Protein AF-A0A955WN40-F1 (afdb_monomer_lite)

Sequence (196 aa):
RGQIITAVGFGQTPSGQVGVKYTATGRVTGTDSLLIYVGALTCQGDSGGPAITSAGTVAGVTSFGAGSCGSGYGAYQAIYPYLDTIIADALREAGTCVPDGAEVCDGRDNDCNDMVDETCTPIGGPCASDLECVGNNCRETEIGRVCTSPCDPLRPDFGCDAGMYCGRGDGCEGYCIPMMRAAELPPVADCTAHDQ

Secondary structure (DSSP, 8-state):
---EEEEEESS--TTS--SS-EEEEEEEEEE-SSEEEESS---TT-TTPEEEETTS-EEEEEEEEESSTTSSEEEEEESGGGIIIIIHHHHHHTT-----SS--SSSS-SS-SS-SSTTSBPTTSB-SSGGGBTTS-EEEETTEEEE--EE-TTSTTSSS-TTEEEEE-STT-EEEEE---SS-PPPPP-------

Foldseek 3Di:
DFFKWKWWFQQAAPVGDGRDIDIDMFGFPDDDPFKTKTFQRDAPRSAQIFTAGPVRHTQFGWHDFDDHRVGGMTMGGGCVVCVVPVVCVVCVVVVHADQQDPAWLPQGDNNPPPDHNPQAAEFPGADDFLRRYNQSDWDQDPVGIGHKHWDFLQCQVDDDDPQWTFDDDPQGTTITDGDPDPPDDDPRDPNVDPDD

pLDDT: mean 86.77, std 12.29, range [37.38, 97.75]

Structure (mmCIF, N/CA/C/O backbone):
data_AF-A0A955WN40-F1
#
_entry.id   AF-A0A955WN40-F1
#
loop_
_atom_site.group_PDB
_atom_site.id
_atom_site.type_symbol
_atom_site.label_atom_id
_atom_site.label_alt_id
_atom_site.label_comp_id
_atom_site.label_asym_id
_atom_site.label_entity_id
_atom_site.label_seq_id
_atom_site.pdbx_PDB_ins_code
_atom_site.Cartn_x
_atom_site.Cartn_y
_atom_site.Cartn_z
_atom_site.occupancy
_atom_site.B_iso_or_equiv
_atom_site.auth_seq_id
_atom_site.auth_comp_id
_atom_site.auth_asym_id
_atom_site.auth_atom_id
_atom_site.pdbx_PDB_model_num
ATOM 1 N N . ARG A 1 1 ? -21.010 -8.035 11.350 1.00 85.69 1 ARG A N 1
ATOM 2 C CA . ARG A 1 1 ? -21.585 -8.078 12.726 1.00 85.69 1 ARG A CA 1
ATOM 3 C C . ARG A 1 1 ? -21.321 -9.443 13.357 1.00 85.69 1 ARG A C 1
ATOM 5 O O . ARG A 1 1 ? -21.204 -10.410 12.619 1.00 85.69 1 ARG A O 1
ATOM 12 N N . GLY A 1 2 ? -21.207 -9.529 14.684 1.00 92.12 2 GLY A N 1
ATOM 13 C CA . GLY A 1 2 ? -21.041 -10.786 15.435 1.00 92.12 2 GLY A CA 1
ATOM 14 C C . GLY A 1 2 ? -19.614 -11.344 15.501 1.00 92.12 2 GLY A C 1
ATOM 15 O O . GLY A 1 2 ? -19.329 -12.139 16.394 1.00 92.12 2 GLY A O 1
ATOM 16 N N . GLN A 1 3 ? -18.718 -10.897 14.615 1.00 94.19 3 GLN A N 1
ATOM 17 C CA . GLN A 1 3 ? -17.295 -11.237 14.658 1.00 94.19 3 GLN A CA 1
ATOM 18 C C . GLN A 1 3 ? -16.656 -10.772 15.968 1.00 94.19 3 GLN A C 1
ATOM 20 O O . GLN A 1 3 ? -17.043 -9.740 16.523 1.00 94.19 3 GLN A O 1
ATOM 25 N N . ILE A 1 4 ? -15.689 -11.549 16.445 1.00 96.56 4 ILE A N 1
ATOM 26 C CA . ILE A 1 4 ? -14.918 -11.247 17.644 1.00 96.56 4 ILE A CA 1
ATOM 27 C C . ILE A 1 4 ? -13.697 -10.424 17.252 1.00 96.56 4 ILE A C 1
ATOM 29 O O . ILE A 1 4 ? -12.970 -10.796 16.330 1.00 96.56 4 ILE A O 1
ATOM 33 N N . ILE A 1 5 ? -13.474 -9.338 17.983 1.00 96.94 5 ILE A N 1
ATOM 34 C CA . ILE A 1 5 ? -12.244 -8.562 17.910 1.00 96.94 5 ILE A CA 1
ATOM 35 C C . ILE A 1 5 ? -11.615 -8.429 19.293 1.00 96.94 5 ILE A C 1
ATOM 37 O O . ILE A 1 5 ? -12.307 -8.447 20.313 1.00 96.94 5 ILE A O 1
ATOM 41 N N . THR A 1 6 ? -10.305 -8.254 19.299 1.00 97.50 6 THR A N 1
ATOM 42 C CA . THR A 1 6 ? -9.479 -7.982 20.464 1.00 97.50 6 THR A CA 1
ATOM 43 C C . THR A 1 6 ? -8.940 -6.563 20.349 1.00 97.50 6 THR A C 1
ATOM 45 O O . THR A 1 6 ? -8.192 -6.251 19.427 1.00 97.50 6 THR A O 1
ATOM 48 N N . ALA A 1 7 ? -9.333 -5.704 21.281 1.00 96.38 7 ALA A N 1
ATOM 49 C CA . ALA A 1 7 ? -8.791 -4.369 21.455 1.00 96.38 7 ALA A CA 1
ATOM 50 C C . ALA A 1 7 ? -7.496 -4.446 22.268 1.00 96.38 7 ALA A C 1
ATOM 52 O O . ALA A 1 7 ? -7.452 -5.135 23.291 1.00 96.38 7 ALA A O 1
ATOM 53 N N . VAL A 1 8 ? -6.464 -3.723 21.836 1.00 95.75 8 VAL A N 1
ATOM 54 C CA . VAL A 1 8 ? -5.218 -3.543 22.594 1.00 95.75 8 VAL A CA 1
ATOM 55 C C . VAL A 1 8 ? -4.975 -2.051 22.783 1.00 95.75 8 VAL A C 1
ATOM 57 O O . VAL A 1 8 ? -5.019 -1.294 21.817 1.00 95.75 8 VAL A O 1
ATOM 60 N N . GLY A 1 9 ? -4.694 -1.633 24.014 1.00 94.38 9 GLY A N 1
ATOM 61 C CA . GLY A 1 9 ? -4.475 -0.227 24.339 1.00 94.38 9 GLY A CA 1
ATOM 62 C C . GLY A 1 9 ? -3.643 -0.031 25.601 1.00 94.38 9 GLY A C 1
ATOM 63 O O . GLY A 1 9 ? -3.307 -0.989 26.301 1.00 94.38 9 GLY A O 1
ATOM 64 N N . PHE A 1 10 ? -3.289 1.224 25.860 1.00 95.31 10 PHE A N 1
ATOM 65 C CA . PHE A 1 10 ? -2.554 1.675 27.050 1.00 95.31 10 PHE A CA 1
ATOM 66 C C . PHE A 1 10 ? -3.305 2.796 27.780 1.00 95.31 10 PHE A C 1
ATOM 68 O O . PHE A 1 10 ? -2.739 3.471 28.647 1.00 95.31 10 PHE A O 1
ATOM 75 N N . GLY A 1 11 ? -4.566 3.024 27.407 1.00 92.50 11 GLY A N 1
ATOM 76 C CA . GLY A 1 11 ? -5.428 3.993 28.046 1.00 92.50 11 GLY A CA 1
ATOM 77 C C . GLY A 1 11 ? -5.872 3.551 29.435 1.00 92.50 11 GLY A C 1
ATOM 78 O O . GLY A 1 11 ? -5.263 2.715 30.108 1.00 92.50 11 GLY A O 1
ATOM 79 N N . GLN A 1 12 ? -6.960 4.158 29.885 1.00 94.38 12 GLN A N 1
ATOM 80 C CA . GLN A 1 12 ? -7.608 3.795 31.127 1.00 94.38 12 GLN A CA 1
ATOM 81 C C . GLN A 1 12 ? -8.158 2.364 31.053 1.00 94.38 12 GLN A C 1
ATOM 83 O O . GLN A 1 12 ? -8.834 1.981 30.110 1.00 94.38 12 GLN A O 1
ATOM 88 N N . THR A 1 13 ? -7.941 1.588 32.103 1.00 93.25 13 THR A N 1
ATOM 89 C CA . THR A 1 13 ? -8.575 0.280 32.302 1.00 93.25 13 THR A CA 1
ATOM 90 C C . THR A 1 13 ? -9.883 0.420 33.091 1.00 93.25 13 THR A C 1
ATOM 92 O O . THR A 1 13 ? -10.068 1.413 33.802 1.00 93.25 13 THR A O 1
ATOM 95 N N . PRO A 1 14 ? -10.783 -0.581 33.076 1.00 90.25 14 PRO A N 1
ATOM 96 C CA . PRO A 1 14 ? -12.003 -0.546 33.891 1.00 90.25 14 PRO A CA 1
ATOM 97 C C . PRO A 1 14 ? -11.754 -0.394 35.402 1.00 90.25 14 PRO A C 1
ATOM 99 O O . PRO A 1 14 ? -12.609 0.121 36.116 1.00 90.25 14 PRO A O 1
ATOM 102 N N . SER A 1 15 ? -10.582 -0.805 35.898 1.00 91.00 15 SER A N 1
ATOM 103 C CA . SER A 1 15 ? -10.161 -0.609 37.293 1.00 91.00 15 SER A CA 1
ATOM 104 C C . SER A 1 15 ? -9.552 0.775 37.566 1.00 91.00 15 SER A C 1
ATOM 106 O O . SER A 1 15 ? -9.213 1.076 38.708 1.00 91.00 15 SER A O 1
ATOM 108 N N . GLY A 1 16 ? -9.411 1.623 36.542 1.00 90.12 16 GLY A N 1
ATOM 109 C CA . GLY A 1 16 ? -8.896 2.990 36.646 1.00 90.12 16 GLY A CA 1
ATOM 110 C C . GLY A 1 16 ? -7.381 3.134 36.474 1.00 90.12 16 GLY A C 1
ATOM 111 O O . GLY A 1 16 ? -6.878 4.251 36.542 1.00 90.12 16 GLY A O 1
ATOM 112 N N . GLN A 1 17 ? -6.642 2.046 36.232 1.00 93.62 17 GLN A N 1
ATOM 113 C CA . GLN A 1 17 ? -5.208 2.120 35.915 1.00 93.62 17 GLN A CA 1
ATOM 114 C C . GLN A 1 17 ? -4.989 2.734 34.527 1.00 93.62 17 GLN A C 1
ATOM 116 O O . GLN A 1 17 ? -5.836 2.560 33.657 1.00 93.62 17 GLN A O 1
ATOM 121 N N . VAL A 1 18 ? -3.850 3.396 34.315 1.00 93.81 18 VAL A N 1
ATOM 122 C CA . VAL A 1 18 ? -3.458 4.038 33.046 1.00 93.81 18 VAL A CA 1
ATOM 123 C C . VAL A 1 18 ? -2.020 3.666 32.677 1.00 93.81 18 VAL A C 1
ATOM 125 O O . VAL A 1 18 ? -1.227 3.345 33.562 1.00 93.81 18 VAL A O 1
ATOM 128 N N . GLY A 1 19 ? -1.669 3.713 31.389 1.00 91.88 19 GLY A N 1
ATOM 129 C CA . GLY A 1 19 ? -0.298 3.481 30.910 1.00 91.88 19 GLY A CA 1
ATOM 130 C C . GLY A 1 19 ? 0.167 2.023 30.979 1.00 91.88 19 GLY A C 1
ATOM 131 O O . GLY A 1 19 ? 1.329 1.728 30.709 1.00 91.88 19 GLY A O 1
ATOM 132 N N . VAL A 1 20 ? -0.729 1.099 31.329 1.00 93.56 20 VAL A N 1
ATOM 133 C CA . VAL A 1 20 ? -0.473 -0.343 31.346 1.00 93.56 20 VAL A CA 1
ATOM 134 C C . VAL A 1 20 ? -1.150 -0.956 30.132 1.00 93.56 20 VAL A C 1
ATOM 136 O O . VAL A 1 20 ? -2.302 -0.639 29.843 1.00 93.56 20 VAL A O 1
ATOM 139 N N . LYS A 1 21 ? -0.450 -1.860 29.438 1.00 94.50 21 LYS A N 1
ATOM 140 C CA . LYS A 1 21 ? -1.041 -2.614 28.331 1.00 94.50 21 LYS A CA 1
ATOM 141 C C . LYS A 1 21 ? -2.269 -3.371 28.832 1.00 94.50 21 LYS A C 1
ATOM 143 O O . LYS A 1 21 ? -2.152 -4.241 29.694 1.00 94.50 21 LYS A O 1
ATOM 148 N N . TYR A 1 22 ? -3.417 -3.082 28.242 1.00 94.25 22 TYR A N 1
ATOM 149 C CA . TYR A 1 22 ? -4.667 -3.769 28.507 1.00 94.25 22 TYR A CA 1
ATOM 150 C C . TYR A 1 22 ? -5.221 -4.365 27.220 1.00 94.25 22 TYR A C 1
ATOM 152 O O . TYR A 1 22 ? -4.979 -3.880 26.112 1.00 94.25 22 TYR A O 1
ATOM 160 N N . THR A 1 23 ? -5.912 -5.490 27.358 1.00 95.00 23 THR A N 1
ATOM 161 C CA . THR A 1 23 ? -6.457 -6.232 26.228 1.00 95.00 23 THR A CA 1
ATOM 162 C C . THR A 1 23 ? -7.848 -6.714 26.587 1.00 95.00 23 THR A C 1
ATOM 164 O O . THR A 1 23 ? -8.049 -7.302 27.649 1.00 95.00 23 THR A O 1
ATOM 167 N N . ALA A 1 24 ? -8.804 -6.450 25.705 1.00 94.31 24 ALA A N 1
ATOM 168 C CA . ALA A 1 24 ? -10.202 -6.804 25.897 1.00 94.31 24 ALA A CA 1
ATOM 169 C C . ALA A 1 24 ? -10.780 -7.363 24.600 1.00 94.31 24 ALA A C 1
ATOM 171 O O . ALA A 1 24 ? -10.438 -6.913 23.511 1.00 94.31 24 ALA A O 1
ATOM 172 N N . THR A 1 25 ? -11.682 -8.330 24.713 1.00 96.50 25 THR A N 1
ATOM 173 C CA . THR A 1 25 ? -12.276 -9.007 23.560 1.00 96.50 25 THR A CA 1
ATOM 174 C C . THR A 1 25 ? -13.781 -8.797 23.568 1.00 96.50 25 THR A C 1
ATOM 176 O O . THR A 1 25 ? -14.429 -8.905 24.608 1.00 96.50 25 THR A O 1
ATOM 179 N N . GLY A 1 26 ? -14.359 -8.512 22.405 1.00 95.50 26 GLY A N 1
ATOM 180 C CA . GLY A 1 26 ? -15.791 -8.271 22.277 1.00 95.50 26 GLY A CA 1
ATOM 181 C C . GLY A 1 26 ? -16.297 -8.463 20.856 1.00 95.50 26 GLY A C 1
ATOM 182 O O . GLY A 1 26 ? -15.547 -8.800 19.943 1.00 95.50 26 GLY A O 1
ATOM 183 N N . ARG A 1 27 ? -17.610 -8.295 20.680 1.00 97.00 27 ARG A N 1
ATOM 184 C CA . ARG A 1 27 ? -18.282 -8.512 19.394 1.00 97.00 27 ARG A CA 1
ATOM 185 C C . ARG A 1 27 ? -18.482 -7.208 18.639 1.00 97.00 27 ARG A C 1
ATOM 187 O O . ARG A 1 27 ? -18.900 -6.209 19.221 1.00 97.00 27 ARG A O 1
ATOM 194 N N . VAL A 1 28 ? -18.308 -7.278 17.323 1.00 97.44 28 VAL A N 1
ATOM 195 C CA . VAL A 1 28 ? -18.731 -6.237 16.382 1.00 97.44 28 VAL A CA 1
ATOM 196 C C . VAL A 1 28 ? -20.253 -6.117 16.398 1.00 97.44 28 VAL A C 1
ATOM 198 O O . VAL A 1 28 ? -20.966 -7.042 15.991 1.00 97.44 28 VAL A O 1
ATOM 201 N N . THR A 1 29 ? -20.755 -4.968 16.838 1.00 97.12 29 THR A N 1
ATOM 202 C CA . THR A 1 29 ? -22.187 -4.650 16.934 1.00 97.12 29 THR A CA 1
ATOM 203 C C . THR A 1 29 ? -22.715 -4.023 15.643 1.00 97.12 29 THR A C 1
ATOM 205 O O . THR A 1 29 ? -23.864 -4.260 15.267 1.00 97.12 29 THR A O 1
ATOM 208 N N . GLY A 1 30 ? -21.864 -3.313 14.899 1.00 96.50 30 GLY A N 1
ATOM 209 C CA . GLY A 1 30 ? -22.209 -2.643 13.647 1.00 96.50 30 GLY A CA 1
ATOM 210 C C . GLY A 1 30 ? -20.984 -2.371 12.781 1.00 96.50 30 GLY A C 1
ATOM 211 O O . GLY A 1 30 ? -19.858 -2.4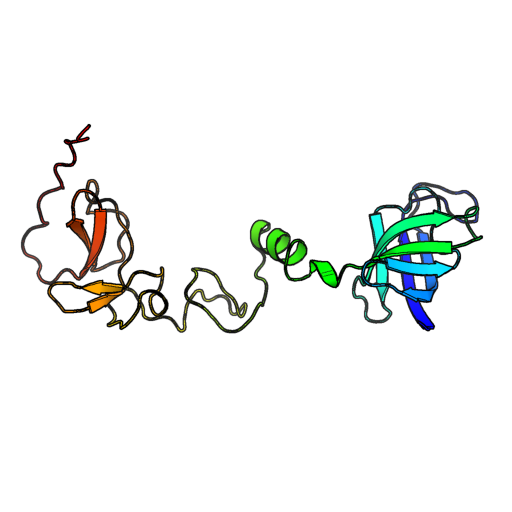20 13.262 1.00 96.50 30 GLY A O 1
ATOM 212 N N . THR A 1 31 ? -21.212 -2.116 11.499 1.00 95.94 31 THR A N 1
ATOM 213 C CA . THR A 1 31 ? -20.187 -1.708 10.532 1.00 95.94 31 THR A CA 1
ATOM 214 C C . THR A 1 31 ? -20.826 -0.757 9.531 1.00 95.94 31 THR A C 1
ATOM 216 O O . THR A 1 31 ? -21.982 -0.976 9.155 1.00 95.94 31 THR A O 1
ATOM 219 N N . ASP A 1 32 ? -20.076 0.236 9.081 1.00 91.94 32 ASP A N 1
ATOM 220 C CA . ASP A 1 32 ? -20.356 0.996 7.863 1.00 91.94 32 ASP A CA 1
ATOM 221 C C . ASP A 1 32 ? -19.125 0.957 6.934 1.00 91.94 32 ASP A C 1
ATOM 223 O O . ASP A 1 32 ? -18.270 0.084 7.089 1.00 91.94 32 ASP A O 1
ATOM 227 N N . SER A 1 33 ? -19.061 1.838 5.933 1.00 88.56 33 SER A N 1
ATOM 228 C CA . SER A 1 33 ? -17.967 1.866 4.956 1.00 88.56 33 SER A CA 1
ATOM 229 C C . SER A 1 33 ? -16.606 2.241 5.548 1.00 88.56 33 SER A C 1
ATOM 231 O O . SER A 1 33 ? -15.592 1.892 4.955 1.00 88.56 33 SER A O 1
ATOM 233 N N . LEU A 1 34 ? -16.562 2.949 6.681 1.00 94.75 34 LEU A N 1
ATOM 234 C CA . LEU A 1 34 ? -15.327 3.476 7.278 1.00 94.75 34 LEU A CA 1
ATOM 235 C C . LEU A 1 34 ? -15.156 3.115 8.757 1.00 94.75 34 LEU A C 1
ATOM 237 O O . LEU A 1 34 ? -14.070 3.319 9.300 1.00 94.75 34 LEU A O 1
ATOM 241 N N . LEU A 1 35 ? -16.196 2.612 9.423 1.00 96.69 35 LEU A N 1
ATOM 242 C CA . LEU A 1 35 ? -16.214 2.379 10.860 1.00 96.69 35 LEU A CA 1
ATOM 243 C C . LEU A 1 35 ? -16.661 0.963 11.228 1.00 96.69 35 LEU A C 1
ATOM 245 O O . LEU A 1 35 ? -17.598 0.388 10.668 1.00 96.69 35 LEU A O 1
ATOM 249 N N . ILE A 1 36 ? -16.013 0.428 12.260 1.00 97.62 36 ILE A N 1
ATOM 250 C CA . ILE A 1 36 ? -16.385 -0.804 12.954 1.00 97.62 36 ILE A CA 1
ATOM 251 C C . ILE A 1 36 ? -16.832 -0.419 14.361 1.00 97.62 36 ILE A C 1
ATOM 253 O O . ILE A 1 36 ? -16.059 0.144 15.134 1.00 97.62 36 ILE A O 1
ATOM 257 N N . TYR A 1 37 ? -18.071 -0.755 14.706 1.00 97.56 37 TYR A N 1
ATOM 258 C CA . TYR A 1 37 ? -18.655 -0.471 16.012 1.00 97.56 37 TYR A CA 1
ATOM 259 C C . TYR A 1 37 ? -18.639 -1.704 16.910 1.00 97.56 37 TYR A C 1
ATOM 261 O O . TYR A 1 37 ? -18.952 -2.821 16.478 1.00 97.56 37 TYR A O 1
ATOM 269 N N . VAL A 1 38 ? -18.341 -1.484 18.186 1.00 96.94 38 VAL A N 1
ATOM 270 C CA . VAL A 1 38 ? -18.358 -2.490 19.254 1.00 96.94 38 VAL A CA 1
ATOM 271 C C . VAL A 1 38 ? -19.033 -1.948 20.508 1.00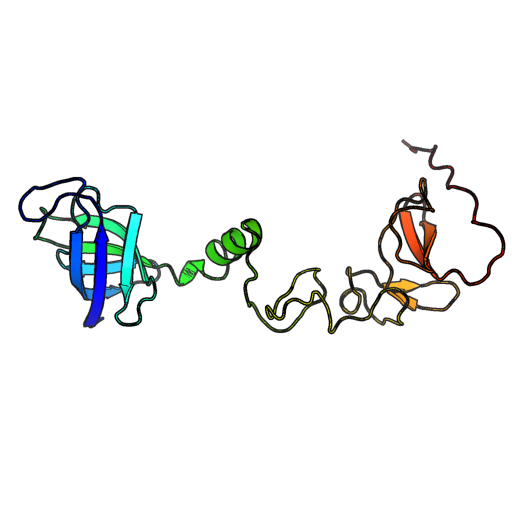 96.94 38 VAL A C 1
ATOM 273 O O . VAL A 1 38 ? -19.326 -0.760 20.604 1.00 96.94 38 VAL A O 1
ATOM 276 N N . GLY A 1 39 ? -19.282 -2.822 21.486 1.00 95.06 39 GLY A N 1
ATOM 277 C CA . GLY A 1 39 ? -19.650 -2.397 22.840 1.00 95.06 39 GLY A CA 1
ATOM 278 C C . GLY A 1 39 ? -18.497 -1.696 23.571 1.00 95.06 39 GLY A C 1
ATOM 279 O O . GLY A 1 39 ? -17.567 -1.180 22.957 1.00 95.06 39 GLY A O 1
ATOM 280 N N . ALA A 1 40 ? -18.534 -1.698 24.898 1.00 92.75 40 ALA A N 1
ATOM 281 C CA . ALA A 1 40 ? -17.542 -1.031 25.736 1.00 92.75 40 ALA A CA 1
ATOM 282 C C . ALA A 1 40 ? -16.172 -1.748 25.752 1.00 92.75 40 ALA A C 1
ATOM 284 O O . ALA A 1 40 ? -15.827 -2.424 26.718 1.00 92.75 40 ALA A O 1
ATOM 285 N N . LEU A 1 41 ? -15.406 -1.622 24.664 1.00 93.12 41 LEU A N 1
ATOM 286 C CA . LEU A 1 41 ? -14.050 -2.176 24.515 1.00 93.12 41 LEU A CA 1
ATOM 287 C C . LEU A 1 41 ? -12.946 -1.116 24.522 1.00 93.12 41 LEU A C 1
ATOM 289 O O . LEU A 1 41 ? -11.776 -1.471 24.598 1.00 93.12 41 LEU A O 1
ATOM 293 N N . THR A 1 42 ? -13.314 0.158 24.422 1.00 93.44 42 THR A N 1
ATOM 294 C CA . THR A 1 42 ? -12.387 1.287 24.316 1.00 93.44 42 THR A CA 1
ATOM 295 C C . THR A 1 42 ? -12.586 2.231 25.488 1.00 93.44 42 THR A C 1
ATOM 297 O O . THR A 1 42 ? -13.725 2.539 25.847 1.00 93.44 42 THR A O 1
ATOM 300 N N . CYS A 1 43 ? -11.495 2.742 26.037 1.00 94.00 43 CYS A N 1
ATOM 301 C CA . CYS A 1 43 ? -11.482 3.739 27.094 1.00 94.00 43 CYS A CA 1
ATOM 302 C C . CYS A 1 43 ? -10.635 4.957 26.690 1.00 94.00 43 CYS A C 1
ATOM 304 O O . CYS A 1 43 ? -10.033 5.008 25.616 1.00 94.00 43 CYS A O 1
ATOM 306 N N . GLN A 1 44 ? -10.616 5.987 27.542 1.00 93.25 44 GLN A N 1
ATOM 307 C CA . GLN A 1 44 ? -9.808 7.181 27.292 1.00 93.25 44 GLN A CA 1
ATOM 308 C C . GLN A 1 44 ? -8.323 6.819 27.202 1.00 93.25 44 GLN A C 1
ATOM 310 O O . GLN A 1 44 ? -7.801 6.137 28.080 1.00 93.25 44 GLN A O 1
ATOM 315 N N . GLY A 1 45 ? -7.654 7.287 26.147 1.00 93.25 45 GLY A N 1
ATOM 316 C CA . GLY A 1 45 ? -6.254 6.963 25.856 1.00 93.25 45 GLY A CA 1
ATOM 317 C C . GLY A 1 45 ? -6.039 5.731 24.968 1.00 93.25 45 GLY A C 1
ATOM 318 O O . GLY A 1 45 ? -4.899 5.463 24.609 1.00 93.25 45 GLY A O 1
ATOM 319 N N . ASP A 1 46 ? -7.095 5.016 24.565 1.00 94.88 46 ASP A N 1
ATOM 320 C CA . ASP A 1 46 ? -6.974 3.893 23.618 1.00 94.88 46 ASP A CA 1
ATOM 321 C C . ASP A 1 46 ? -7.021 4.323 22.143 1.00 94.88 46 ASP A C 1
ATOM 323 O O . ASP A 1 46 ? -6.889 3.477 21.257 1.00 94.88 46 ASP A O 1
ATOM 327 N N . SER A 1 47 ? -7.220 5.615 21.855 1.00 95.31 47 SER A N 1
ATOM 328 C CA . SER A 1 47 ? -7.180 6.169 20.495 1.00 95.31 47 SER A CA 1
ATOM 329 C C . SER A 1 47 ? -5.868 5.804 19.795 1.00 95.31 47 SER A C 1
ATOM 331 O O . SER A 1 47 ? -4.790 5.953 20.365 1.00 95.31 47 SER A O 1
ATOM 333 N N . GLY A 1 48 ? -5.957 5.312 18.559 1.00 95.69 48 GLY A N 1
ATOM 334 C CA . GLY A 1 48 ? -4.813 4.766 17.822 1.00 95.69 48 GLY A CA 1
ATOM 335 C C . GLY A 1 48 ? -4.520 3.284 18.098 1.00 95.69 48 GLY A C 1
ATOM 336 O O . GLY A 1 48 ? -3.757 2.668 17.358 1.00 95.69 48 GLY A O 1
ATOM 337 N N . GLY A 1 49 ? -5.131 2.679 19.122 1.00 96.12 49 GLY A N 1
ATOM 338 C CA . GLY A 1 49 ? -4.964 1.258 19.434 1.00 96.12 49 GLY A CA 1
ATOM 339 C C . GLY A 1 49 ? -5.624 0.336 18.396 1.00 96.12 49 GLY A C 1
ATOM 340 O O . GLY A 1 49 ? -6.664 0.692 17.836 1.00 96.12 49 GLY A O 1
ATOM 341 N N . PRO A 1 50 ? -5.068 -0.855 18.117 1.00 97.12 50 PRO A N 1
ATOM 342 C CA . PRO A 1 50 ? -5.619 -1.750 17.107 1.00 97.12 50 PRO A CA 1
ATOM 343 C C . PRO A 1 50 ? -6.832 -2.546 17.614 1.00 97.12 50 PRO A C 1
ATOM 345 O O . PRO A 1 50 ? -6.870 -3.022 18.753 1.00 97.12 50 PRO A O 1
ATOM 348 N N . ALA A 1 51 ? -7.786 -2.771 16.712 1.00 97.06 51 ALA A N 1
ATOM 349 C CA . ALA A 1 51 ? -8.739 -3.875 16.767 1.00 97.06 51 ALA A CA 1
ATOM 350 C C . ALA A 1 51 ? -8.178 -5.054 15.972 1.00 97.06 51 ALA A C 1
ATOM 352 O O . ALA A 1 51 ? -7.960 -4.934 14.769 1.00 97.06 51 ALA A O 1
ATOM 353 N N . ILE A 1 52 ? -7.984 -6.197 16.622 1.00 97.62 52 ILE A N 1
ATOM 354 C CA . ILE A 1 52 ? -7.385 -7.396 16.029 1.00 97.62 52 ILE A CA 1
ATOM 355 C C . ILE A 1 52 ? -8.460 -8.476 15.882 1.00 97.62 52 ILE A C 1
ATOM 357 O O . ILE A 1 52 ? -9.181 -8.764 16.835 1.00 97.62 52 ILE A O 1
ATOM 361 N N . THR A 1 53 ? -8.597 -9.080 14.704 1.00 96.31 53 THR A N 1
ATOM 362 C CA . THR A 1 53 ? -9.526 -10.195 14.471 1.00 96.31 53 THR A CA 1
ATOM 363 C C . THR A 1 53 ? -9.067 -11.461 15.195 1.00 96.31 53 THR A C 1
ATOM 365 O O . THR A 1 53 ? -7.917 -11.590 15.612 1.00 96.31 53 THR A O 1
ATOM 368 N N . SER A 1 54 ? -9.938 -12.467 15.287 1.00 95.44 54 SER A N 1
ATOM 369 C CA . SER A 1 54 ? -9.545 -13.796 15.777 1.00 95.44 54 SER A CA 1
ATOM 370 C C . SER A 1 54 ? -8.455 -14.475 14.935 1.00 95.44 54 SER A C 1
ATOM 372 O O . SER A 1 54 ? -7.809 -15.393 15.428 1.00 95.44 54 SER A O 1
ATOM 374 N N . ALA A 1 55 ? -8.252 -14.043 13.686 1.00 95.50 55 ALA A N 1
ATOM 375 C CA . ALA A 1 55 ? -7.180 -14.527 12.817 1.00 95.50 55 ALA A CA 1
ATOM 376 C C . ALA A 1 55 ? -5.838 -13.807 13.060 1.00 95.50 55 ALA A C 1
ATOM 378 O O . ALA A 1 55 ? -4.850 -14.130 12.412 1.00 95.50 55 ALA A O 1
ATOM 379 N N . GLY A 1 56 ? -5.790 -12.828 13.971 1.00 95.12 56 GLY A N 1
ATOM 380 C CA . GLY A 1 56 ? -4.580 -12.058 14.271 1.00 95.12 56 GLY A CA 1
ATOM 381 C C . GLY A 1 56 ? -4.339 -10.867 13.340 1.00 95.12 56 GLY A C 1
ATOM 382 O O . GLY A 1 56 ? -3.344 -10.169 13.502 1.00 95.12 56 GLY A O 1
ATOM 383 N N . THR A 1 57 ? -5.243 -10.591 12.398 1.00 94.44 57 THR A N 1
ATOM 384 C CA . THR A 1 57 ? -5.136 -9.434 11.498 1.00 94.44 57 THR A CA 1
ATOM 385 C C . THR A 1 57 ? -5.687 -8.170 12.148 1.00 94.44 57 THR A C 1
ATOM 387 O O . THR A 1 57 ? -6.679 -8.222 12.876 1.00 94.44 57 THR A O 1
ATOM 390 N N . VAL A 1 58 ? -5.082 -7.014 11.874 1.00 96.00 58 VAL A N 1
ATOM 391 C CA . VAL A 1 58 ? -5.660 -5.722 12.272 1.00 96.00 58 VAL A CA 1
ATOM 392 C C . VAL A 1 58 ? -6.890 -5.461 11.398 1.00 96.00 58 VAL A C 1
ATOM 394 O O . VAL A 1 58 ? -6.828 -5.592 10.184 1.00 96.00 58 VAL A O 1
ATOM 397 N N . ALA A 1 59 ? -8.026 -5.134 12.005 1.00 95.75 59 ALA A N 1
ATOM 398 C CA . ALA A 1 59 ? -9.266 -4.786 11.308 1.00 95.75 59 ALA A CA 1
ATOM 399 C C . ALA A 1 59 ? -9.550 -3.281 11.342 1.00 95.75 59 ALA A C 1
ATOM 401 O O . ALA A 1 59 ? -10.223 -2.749 10.458 1.00 95.75 59 ALA A O 1
ATOM 402 N N . GLY A 1 60 ? -9.058 -2.594 12.371 1.00 96.50 60 GLY A N 1
ATOM 403 C CA . GLY A 1 60 ? -9.312 -1.178 12.561 1.00 96.50 60 GLY A CA 1
ATOM 404 C C . GLY A 1 60 ? -8.410 -0.540 13.602 1.00 96.50 60 GLY A C 1
ATOM 405 O O . GLY A 1 60 ? -7.704 -1.226 14.341 1.00 96.50 60 GLY A O 1
ATOM 406 N N . VAL A 1 61 ? -8.483 0.782 13.672 1.00 97.44 61 VAL A N 1
ATOM 407 C CA . VAL A 1 61 ? -7.747 1.623 14.620 1.00 97.44 61 VAL A CA 1
ATOM 408 C C . VAL A 1 61 ? -8.752 2.417 15.447 1.00 97.44 61 VAL A C 1
ATOM 410 O O . VAL A 1 61 ? -9.647 3.046 14.882 1.00 97.44 61 VAL A O 1
ATOM 413 N N . THR A 1 62 ? -8.652 2.371 16.776 1.00 97.38 62 THR A N 1
ATOM 414 C CA . THR A 1 62 ? -9.583 3.058 17.681 1.00 97.38 62 THR A CA 1
ATOM 415 C C . THR A 1 62 ? -9.617 4.543 17.345 1.00 97.38 62 THR A C 1
ATOM 417 O O . THR A 1 62 ? -8.579 5.204 17.368 1.00 97.38 62 THR A O 1
ATOM 420 N N . SER A 1 63 ? -10.806 5.080 17.078 1.00 95.62 63 SER A N 1
ATOM 421 C CA . SER A 1 63 ? -10.987 6.492 16.739 1.00 95.62 63 SER A CA 1
ATOM 422 C C . SER A 1 63 ? -11.691 7.229 17.877 1.00 95.62 63 SER A C 1
ATOM 424 O O . SER A 1 63 ? -11.098 8.094 18.523 1.00 95.62 63 SER A O 1
ATOM 426 N N . PHE A 1 64 ? -12.926 6.829 18.188 1.00 95.25 64 PHE A N 1
ATOM 427 C CA . PHE A 1 64 ? -13.761 7.472 19.203 1.00 95.25 64 PHE A CA 1
ATOM 428 C C . PHE A 1 64 ? -14.700 6.472 19.886 1.00 95.25 64 PHE A C 1
ATOM 430 O O . PHE A 1 64 ? -14.830 5.322 19.475 1.00 95.25 64 PHE A O 1
ATOM 437 N N . GLY A 1 65 ? -15.392 6.926 20.926 1.00 93.75 65 GLY A N 1
ATOM 438 C CA . GLY A 1 65 ? -16.421 6.164 21.624 1.00 93.75 65 GLY A CA 1
ATOM 439 C C . GLY A 1 65 ? -17.294 7.078 22.476 1.00 93.75 65 GLY A C 1
ATOM 440 O O . GLY A 1 65 ? -17.042 8.281 22.567 1.00 93.75 65 GLY A O 1
ATOM 441 N N . ALA A 1 66 ? -18.319 6.512 23.102 1.00 93.31 66 ALA A N 1
ATOM 442 C CA . ALA A 1 66 ? -19.170 7.223 24.051 1.00 93.31 66 ALA A CA 1
ATOM 443 C C . ALA A 1 66 ? -19.424 6.366 25.291 1.00 93.31 66 ALA A C 1
ATOM 445 O O . ALA A 1 66 ? -19.517 5.144 25.189 1.00 93.31 66 ALA A O 1
ATOM 446 N N . GLY A 1 67 ? -19.599 7.021 26.441 1.00 91.19 67 GLY A N 1
ATOM 447 C CA . GLY A 1 67 ? -19.739 6.373 27.747 1.00 91.19 67 GLY A CA 1
ATOM 448 C C . GLY A 1 67 ? -18.487 6.517 28.615 1.00 91.19 67 GLY A C 1
ATOM 449 O O . GLY A 1 67 ? -17.492 7.118 28.212 1.00 91.19 67 GLY A O 1
ATOM 450 N N . SER A 1 68 ? -18.557 5.994 29.840 1.00 89.75 68 SER A N 1
ATOM 451 C CA . SER A 1 68 ? -17.385 5.830 30.708 1.00 89.75 68 SER A CA 1
ATOM 452 C C . SER A 1 68 ? -16.672 4.513 30.401 1.00 89.75 68 SER A C 1
ATOM 454 O O . SER A 1 68 ? -17.274 3.604 29.832 1.00 89.75 68 SER A O 1
ATOM 456 N N . CYS A 1 69 ? -15.410 4.378 30.812 1.00 90.56 69 CYS A N 1
ATOM 457 C CA . CYS A 1 69 ? -14.658 3.136 30.628 1.00 90.56 69 CYS A CA 1
ATOM 458 C C . CYS A 1 69 ? -15.428 1.923 31.189 1.00 90.56 69 CYS A C 1
ATOM 460 O O . CYS A 1 69 ? -15.858 1.934 32.342 1.00 90.56 69 CYS A O 1
ATOM 462 N N . GLY A 1 70 ? -15.633 0.897 30.356 1.00 89.38 70 GLY A N 1
ATOM 463 C CA . GLY A 1 70 ? -16.464 -0.272 30.681 1.00 89.38 70 GLY A CA 1
ATOM 464 C C . GLY A 1 70 ? -17.970 -0.110 30.412 1.00 89.38 70 GLY A C 1
ATOM 465 O O . GLY A 1 70 ? -18.732 -1.040 30.668 1.00 89.38 70 GLY A O 1
ATOM 466 N N . SER A 1 71 ? -18.418 1.024 29.864 1.00 92.19 71 SER A N 1
ATOM 467 C CA . SER A 1 71 ? -19.799 1.248 29.417 1.00 92.19 71 SER A CA 1
ATOM 468 C C . SER A 1 71 ? -19.867 1.919 28.038 1.00 92.19 71 SER A C 1
ATOM 470 O O . SER A 1 71 ? -18.881 2.456 27.541 1.00 92.19 71 SER A O 1
ATOM 472 N N . GLY A 1 72 ? -21.041 1.873 27.404 1.00 93.12 72 GLY A N 1
ATOM 473 C CA . GLY A 1 72 ? -21.275 2.509 26.108 1.00 93.12 72 GLY A CA 1
ATOM 474 C C . GLY A 1 72 ? -20.693 1.738 24.919 1.00 93.12 72 GLY A C 1
ATOM 475 O O . GLY A 1 72 ? -20.865 0.518 24.832 1.00 93.12 72 GLY A O 1
ATOM 476 N N . TYR A 1 73 ? -20.086 2.450 23.968 1.00 95.25 73 TYR A N 1
ATOM 477 C CA . TYR A 1 73 ? -19.618 1.883 22.699 1.00 95.25 73 TYR A CA 1
ATOM 478 C C . TYR A 1 73 ? -18.281 2.476 22.246 1.00 95.25 73 TYR A C 1
ATOM 480 O O . TYR A 1 73 ? -17.946 3.612 22.582 1.00 95.25 73 TYR A O 1
ATOM 488 N N . GLY A 1 74 ? -17.562 1.706 21.430 1.00 95.81 74 GLY A N 1
ATOM 489 C CA . GLY A 1 74 ? -16.349 2.129 20.733 1.00 95.81 74 GLY A CA 1
ATOM 490 C C . GLY A 1 74 ? -16.508 2.044 19.217 1.00 95.81 74 GLY A C 1
ATOM 491 O O . GLY A 1 74 ? -17.277 1.222 18.708 1.00 95.81 74 GLY A O 1
ATOM 492 N N . ALA A 1 75 ? -15.778 2.894 18.504 1.00 97.19 75 ALA A N 1
ATOM 493 C CA . ALA A 1 75 ? -15.709 2.932 17.053 1.00 97.19 75 ALA A CA 1
ATOM 494 C C . ALA A 1 75 ? -14.248 2.934 16.587 1.00 97.19 75 ALA A C 1
ATOM 496 O O . ALA A 1 75 ? -13.418 3.730 17.040 1.00 97.19 75 ALA A O 1
ATOM 497 N N . TYR A 1 76 ? -13.955 2.045 15.647 1.00 97.75 76 TYR A N 1
ATOM 498 C CA . TYR A 1 76 ? -12.655 1.916 15.005 1.00 97.75 76 TYR A CA 1
ATOM 499 C C . TYR A 1 76 ? -12.766 2.384 13.565 1.00 97.75 76 TYR A C 1
ATOM 501 O O . TYR A 1 76 ? -13.706 1.987 12.880 1.00 97.75 76 TYR A O 1
ATOM 509 N N . GLN A 1 77 ? -11.797 3.159 13.090 1.00 97.25 77 GLN A N 1
ATOM 510 C CA . GLN A 1 77 ? -11.607 3.377 11.661 1.00 97.25 77 GLN A CA 1
ATOM 511 C C . GLN A 1 77 ? -11.229 2.032 11.031 1.00 97.25 77 GLN A C 1
ATOM 513 O O . GLN A 1 77 ? -10.256 1.416 11.464 1.00 97.25 77 GLN A O 1
ATOM 518 N N . ALA A 1 78 ? -12.012 1.538 10.076 1.00 96.19 78 ALA A N 1
ATOM 519 C CA . ALA A 1 78 ? -11.717 0.292 9.377 1.00 96.19 78 ALA A CA 1
ATOM 520 C C . ALA A 1 78 ? -10.449 0.463 8.528 1.00 96.19 78 ALA A C 1
ATOM 522 O O . ALA A 1 78 ? -10.317 1.476 7.846 1.00 96.19 78 ALA A O 1
ATOM 523 N N . ILE A 1 79 ? -9.537 -0.518 8.536 1.00 93.81 79 ILE A N 1
ATOM 524 C CA . ILE A 1 79 ? -8.305 -0.411 7.730 1.00 93.81 79 ILE A CA 1
ATOM 525 C C . ILE A 1 79 ? -8.502 -0.819 6.269 1.00 93.81 79 ILE A C 1
ATOM 527 O O . ILE A 1 79 ? -7.783 -0.334 5.406 1.00 93.81 79 ILE A O 1
ATOM 531 N N . TYR A 1 80 ? -9.471 -1.700 5.991 1.00 90.62 80 TYR A N 1
ATOM 532 C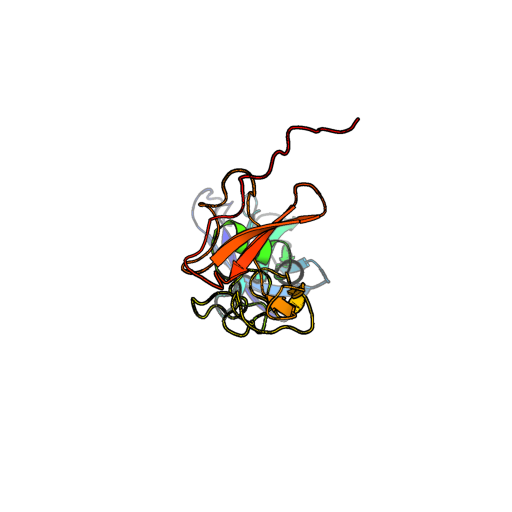 CA . TYR A 1 80 ? -9.653 -2.308 4.669 1.00 90.62 80 TYR A CA 1
ATOM 533 C C . TYR A 1 80 ? -9.756 -1.286 3.519 1.00 90.62 80 TYR A C 1
ATOM 535 O O . TYR A 1 80 ? -9.088 -1.489 2.510 1.00 90.62 80 TYR A O 1
ATOM 543 N N . PRO A 1 81 ? -10.491 -0.160 3.655 1.00 92.31 81 PRO A N 1
ATOM 544 C CA . PRO A 1 81 ? -10.569 0.855 2.599 1.00 92.31 81 PRO A CA 1
ATOM 545 C C . PRO A 1 81 ? -9.237 1.537 2.256 1.00 92.31 81 PRO A C 1
ATOM 547 O O . PRO A 1 81 ? -9.155 2.225 1.244 1.00 92.31 81 PRO A O 1
ATOM 550 N N . TYR A 1 82 ? -8.219 1.389 3.105 1.00 92.19 82 TYR A N 1
ATOM 551 C CA . TYR A 1 82 ? -6.929 2.064 2.982 1.00 92.19 82 TYR A CA 1
ATOM 552 C C . TYR A 1 82 ? -5.781 1.112 2.624 1.00 92.19 82 TYR A C 1
ATOM 554 O O . TYR A 1 82 ? -4.648 1.577 2.515 1.00 92.19 82 TYR A O 1
ATOM 562 N N . LEU A 1 83 ? -6.052 -0.192 2.461 1.00 89.50 83 LEU A N 1
ATOM 563 C CA . LEU A 1 83 ? -5.020 -1.202 2.199 1.00 89.50 83 LEU A CA 1
ATOM 564 C C . LEU A 1 83 ? -4.239 -0.890 0.921 1.00 89.50 83 LEU A C 1
ATOM 566 O O . LEU A 1 83 ? -3.028 -0.725 0.996 1.00 89.50 83 LEU A O 1
ATOM 570 N N . ASP A 1 84 ? -4.934 -0.703 -0.200 1.00 86.56 84 ASP A N 1
ATOM 571 C CA . ASP A 1 84 ? -4.305 -0.561 -1.525 1.00 86.56 84 ASP A CA 1
ATOM 572 C C . ASP A 1 84 ? -3.793 0.857 -1.823 1.00 86.56 84 ASP A C 1
ATOM 574 O O . ASP A 1 84 ? -3.232 1.111 -2.883 1.00 86.56 84 ASP A O 1
ATOM 578 N N . THR A 1 85 ? -4.015 1.800 -0.905 1.00 87.69 85 THR A N 1
ATOM 579 C CA . THR A 1 85 ? -3.612 3.203 -1.061 1.00 87.69 85 THR A CA 1
ATOM 580 C C . THR A 1 85 ? -2.600 3.569 0.015 1.00 87.69 85 THR A C 1
ATOM 582 O O . THR A 1 85 ? -1.434 3.213 -0.079 1.00 87.69 85 THR A O 1
ATOM 585 N N . ILE A 1 86 ? -3.057 4.206 1.094 1.00 88.69 86 ILE A N 1
ATOM 586 C CA . ILE A 1 86 ? -2.205 4.786 2.135 1.00 88.69 86 ILE A CA 1
ATOM 587 C C . ILE A 1 86 ? -1.304 3.728 2.780 1.00 88.69 86 ILE A C 1
ATOM 589 O O . ILE A 1 86 ? -0.141 4.001 3.058 1.00 88.69 86 ILE A O 1
ATOM 593 N N . ILE A 1 87 ? -1.834 2.531 3.047 1.00 90.31 87 ILE A N 1
ATOM 594 C CA . ILE A 1 87 ? -1.066 1.478 3.718 1.00 90.31 87 ILE A CA 1
ATOM 595 C C . ILE A 1 87 ? -0.026 0.893 2.761 1.00 90.31 87 ILE A C 1
ATOM 597 O O . ILE A 1 87 ? 1.137 0.795 3.140 1.00 90.31 87 ILE A O 1
ATOM 601 N N . ALA A 1 88 ? -0.415 0.542 1.534 1.00 89.81 88 ALA A N 1
ATOM 602 C CA . ALA A 1 88 ? 0.510 0.038 0.526 1.00 89.81 88 ALA A CA 1
ATOM 603 C C . ALA A 1 88 ? 1.618 1.056 0.200 1.00 89.81 88 ALA A C 1
ATOM 605 O O . ALA A 1 88 ? 2.791 0.695 0.161 1.00 89.81 88 ALA A O 1
ATOM 606 N N . ASP A 1 89 ? 1.281 2.337 0.061 1.00 90.12 89 ASP A N 1
ATOM 607 C CA . ASP A 1 89 ? 2.262 3.392 -0.200 1.00 90.12 89 ASP A CA 1
ATOM 608 C C . ASP A 1 89 ? 3.235 3.563 0.969 1.00 90.12 89 ASP A C 1
ATOM 610 O O . ASP A 1 89 ? 4.446 3.582 0.758 1.00 90.12 89 ASP A O 1
ATOM 614 N N . ALA A 1 90 ? 2.739 3.575 2.210 1.00 91.50 90 ALA A N 1
ATOM 615 C CA . ALA A 1 90 ? 3.598 3.641 3.391 1.00 91.50 90 ALA A CA 1
ATOM 616 C C . ALA A 1 90 ? 4.543 2.430 3.500 1.00 91.50 90 ALA A C 1
ATOM 618 O O . ALA A 1 90 ? 5.691 2.576 3.922 1.00 91.50 90 ALA A O 1
ATOM 619 N N . LEU A 1 91 ? 4.083 1.233 3.122 1.00 91.38 91 LEU A N 1
ATOM 620 C CA . LEU A 1 91 ? 4.925 0.034 3.086 1.00 91.38 91 LEU A CA 1
ATOM 621 C C . LEU A 1 91 ? 6.023 0.155 2.021 1.00 91.38 91 LEU A C 1
ATOM 623 O O . LEU A 1 91 ? 7.185 -0.121 2.323 1.00 91.38 91 LEU A O 1
ATOM 627 N N . ARG A 1 92 ? 5.681 0.638 0.821 1.00 89.12 92 ARG A N 1
ATOM 628 C CA . ARG A 1 92 ? 6.647 0.890 -0.259 1.00 89.12 92 ARG A CA 1
ATOM 629 C C . ARG A 1 92 ? 7.682 1.941 0.144 1.00 89.12 92 ARG A C 1
ATOM 631 O O . ARG A 1 92 ? 8.873 1.730 -0.058 1.00 89.12 92 ARG A O 1
ATOM 638 N N . GLU A 1 93 ? 7.258 3.041 0.765 1.00 89.75 93 GLU A N 1
ATOM 639 C CA . GLU A 1 93 ? 8.157 4.080 1.292 1.00 89.75 93 GLU A CA 1
ATOM 640 C C . GLU A 1 93 ? 9.085 3.553 2.393 1.00 89.75 93 GLU A C 1
ATOM 642 O O . GLU A 1 93 ? 10.240 3.966 2.491 1.00 89.75 93 GLU A O 1
ATOM 647 N N . ALA A 1 94 ? 8.608 2.603 3.201 1.00 91.94 94 ALA A N 1
ATOM 648 C CA . ALA A 1 94 ? 9.417 1.912 4.199 1.00 91.94 94 ALA A CA 1
ATOM 649 C C . ALA A 1 94 ? 10.375 0.862 3.594 1.00 91.94 94 ALA A C 1
ATOM 651 O O . ALA A 1 94 ? 11.090 0.196 4.345 1.00 91.94 94 ALA A O 1
ATOM 652 N N . GLY A 1 95 ? 10.394 0.692 2.266 1.00 88.50 95 GLY A N 1
ATOM 653 C CA . GLY A 1 95 ? 11.225 -0.287 1.563 1.00 88.50 95 GLY A CA 1
ATOM 654 C C . GLY A 1 95 ? 10.711 -1.724 1.665 1.00 88.50 95 GLY A C 1
ATOM 655 O O . GLY A 1 95 ? 11.479 -2.662 1.476 1.00 88.50 95 GLY A O 1
ATOM 656 N N . THR A 1 96 ? 9.436 -1.913 2.009 1.00 91.62 96 THR A N 1
ATOM 657 C CA . THR A 1 96 ? 8.790 -3.230 2.029 1.00 91.62 96 THR A CA 1
ATOM 658 C C . THR A 1 96 ? 8.113 -3.489 0.688 1.00 91.62 96 THR A C 1
ATOM 660 O O . THR A 1 96 ? 7.392 -2.626 0.186 1.00 91.62 96 THR A O 1
ATOM 663 N N . CYS A 1 97 ? 8.306 -4.686 0.132 1.00 91.50 97 CYS A N 1
ATOM 664 C CA . CYS A 1 97 ? 7.571 -5.113 -1.053 1.00 91.50 97 CYS A CA 1
ATOM 665 C C . CYS A 1 97 ? 6.085 -5.316 -0.726 1.00 91.50 97 CYS A C 1
ATOM 667 O O . CYS A 1 97 ? 5.738 -5.900 0.308 1.00 91.50 97 CYS A O 1
ATOM 669 N N . VAL A 1 98 ? 5.208 -4.811 -1.593 1.00 91.19 98 VAL A N 1
ATOM 670 C CA . VAL A 1 98 ? 3.758 -4.962 -1.463 1.00 91.19 98 VAL A CA 1
ATOM 671 C C . VAL A 1 98 ? 3.265 -5.771 -2.654 1.00 91.19 98 VAL A C 1
ATOM 673 O O . VAL A 1 98 ? 3.303 -5.235 -3.756 1.00 91.19 98 VAL A O 1
ATOM 676 N N . PRO A 1 99 ? 2.777 -7.008 -2.442 1.00 89.62 99 PRO A N 1
ATOM 677 C CA . PRO A 1 99 ? 2.321 -7.845 -3.538 1.00 89.62 99 PRO A CA 1
ATOM 678 C C . PRO A 1 99 ? 0.987 -7.300 -4.048 1.00 89.62 99 PRO A C 1
ATOM 680 O O . PRO A 1 99 ? -0.055 -7.492 -3.413 1.00 89.62 99 PRO A O 1
ATOM 683 N N . ASP A 1 100 ? 1.028 -6.574 -5.159 1.00 87.25 100 ASP A N 1
ATOM 684 C CA . ASP A 1 100 ? -0.123 -5.898 -5.757 1.00 87.25 100 ASP A CA 1
ATOM 685 C C . ASP A 1 100 ? -0.553 -6.499 -7.101 1.00 87.25 100 ASP A C 1
ATOM 687 O O . ASP A 1 100 ? -1.598 -6.115 -7.636 1.00 87.25 100 ASP A O 1
ATOM 691 N N . GLY A 1 101 ? 0.146 -7.523 -7.596 1.00 87.31 101 GLY A N 1
ATOM 692 C CA . GLY A 1 101 ? -0.309 -8.266 -8.761 1.00 87.31 101 GLY A CA 1
ATOM 693 C C . GLY A 1 101 ? 0.758 -9.130 -9.408 1.00 87.31 101 GLY A C 1
ATOM 694 O O . GLY A 1 101 ? 1.645 -9.654 -8.749 1.00 87.31 101 GLY A O 1
ATOM 695 N N . ALA A 1 102 ? 0.590 -9.332 -10.714 1.00 90.44 102 ALA A N 1
ATOM 696 C CA . ALA A 1 102 ? 1.667 -9.812 -11.564 1.00 90.44 102 ALA A CA 1
ATOM 697 C C . ALA A 1 102 ? 2.598 -8.642 -11.892 1.00 90.44 102 ALA A C 1
ATOM 699 O O . ALA A 1 102 ? 2.123 -7.506 -11.962 1.00 90.44 102 ALA A O 1
ATOM 700 N N . GLU A 1 103 ? 3.864 -8.952 -12.162 1.00 90.12 103 GLU A N 1
ATOM 701 C CA . GLU A 1 103 ? 4.865 -7.991 -12.622 1.00 90.12 103 GLU A CA 1
ATOM 702 C C . GLU A 1 103 ? 4.343 -7.069 -13.723 1.00 90.12 103 GLU A C 1
ATOM 704 O O . GLU A 1 103 ? 3.778 -7.509 -14.736 1.00 90.12 103 GLU A O 1
ATOM 709 N N . VAL A 1 104 ? 4.561 -5.775 -13.516 1.00 89.94 104 VAL A N 1
ATOM 710 C CA . VAL A 1 104 ? 4.415 -4.739 -14.530 1.00 89.94 104 VAL A CA 1
ATOM 711 C C . VAL A 1 104 ? 5.730 -3.989 -14.627 1.00 89.94 104 VAL A C 1
ATOM 713 O O . VAL A 1 104 ? 6.417 -3.827 -13.635 1.00 89.94 104 VAL A O 1
ATOM 716 N N . CYS A 1 105 ? 6.077 -3.515 -15.821 1.00 89.94 105 CYS A N 1
ATOM 717 C CA . CYS A 1 105 ? 7.365 -2.869 -16.054 1.00 89.94 105 CYS A CA 1
ATOM 718 C C . CYS A 1 105 ? 7.392 -1.455 -15.466 1.00 89.94 105 CYS A C 1
ATOM 720 O O . CYS A 1 105 ? 7.311 -0.482 -16.210 1.00 89.94 105 CYS A O 1
ATOM 722 N N . ASP A 1 106 ? 7.431 -1.305 -14.147 1.00 86.81 106 ASP A N 1
ATOM 723 C CA . ASP A 1 106 ? 7.390 -0.015 -13.450 1.00 86.81 106 ASP A CA 1
ATOM 724 C C . ASP A 1 106 ? 8.586 0.219 -12.511 1.00 86.81 106 ASP A C 1
ATOM 726 O O . ASP A 1 106 ? 8.663 1.264 -11.850 1.00 86.81 106 ASP A O 1
ATOM 730 N N . GLY A 1 107 ? 9.561 -0.697 -12.525 1.00 85.75 107 GLY A N 1
ATOM 731 C CA . GLY A 1 107 ? 10.756 -0.644 -11.693 1.00 85.75 107 GLY A CA 1
ATOM 732 C C . GLY A 1 107 ? 10.512 -1.099 -10.256 1.00 85.75 107 GLY A C 1
ATOM 733 O O . GLY A 1 107 ? 11.312 -0.765 -9.373 1.00 85.75 107 GLY A O 1
ATOM 734 N N . ARG A 1 108 ? 9.409 -1.809 -9.997 1.00 88.69 108 ARG A N 1
ATOM 735 C CA . ARG A 1 108 ? 9.069 -2.410 -8.704 1.00 88.69 108 ARG A CA 1
ATOM 736 C C . ARG A 1 108 ? 8.952 -3.926 -8.856 1.00 88.69 108 ARG A C 1
ATOM 738 O O . ARG A 1 108 ? 8.866 -4.447 -9.952 1.00 88.69 108 ARG A O 1
ATOM 745 N N . ASP A 1 109 ? 9.000 -4.602 -7.718 1.00 90.69 109 ASP A N 1
ATOM 746 C CA . ASP A 1 109 ? 8.690 -6.025 -7.586 1.00 90.69 109 ASP A CA 1
ATOM 747 C C . ASP A 1 109 ? 7.212 -6.096 -7.159 1.00 90.69 109 ASP A C 1
ATOM 749 O O . ASP A 1 109 ? 6.876 -5.720 -6.029 1.00 90.69 109 ASP A O 1
ATOM 753 N N . ASN A 1 110 ? 6.308 -6.402 -8.092 1.00 90.75 110 ASN A N 1
ATOM 754 C CA . ASN A 1 110 ? 4.853 -6.389 -7.873 1.00 90.75 110 ASN A CA 1
ATOM 755 C C . ASN A 1 110 ? 4.336 -7.713 -7.305 1.00 90.75 110 ASN A C 1
ATOM 757 O O . ASN A 1 110 ? 3.264 -7.745 -6.686 1.00 90.75 110 ASN A O 1
ATOM 761 N N . ASP A 1 111 ? 5.072 -8.804 -7.513 1.00 93.00 111 ASP A N 1
ATOM 762 C CA . ASP A 1 111 ? 4.735 -10.137 -7.021 1.00 93.00 111 ASP A CA 1
ATOM 763 C C . ASP A 1 111 ? 5.558 -10.569 -5.785 1.00 93.00 111 ASP A C 1
ATOM 765 O O . ASP A 1 111 ? 5.235 -11.572 -5.132 1.00 93.00 111 ASP A O 1
ATOM 769 N N . CYS A 1 112 ? 6.524 -9.741 -5.381 1.00 93.94 112 CYS A N 1
ATOM 770 C CA . CYS A 1 112 ? 7.415 -9.901 -4.237 1.00 93.94 112 CYS A CA 1
ATOM 771 C C . CYS A 1 112 ? 8.277 -11.163 -4.282 1.00 93.94 112 CYS A C 1
ATOM 773 O O . CYS A 1 112 ? 8.405 -11.864 -3.266 1.00 93.94 112 CYS A O 1
ATOM 775 N N . ASN A 1 113 ? 8.859 -11.464 -5.442 1.00 93.69 113 ASN A N 1
ATOM 776 C CA . ASN A 1 113 ? 9.729 -12.620 -5.645 1.00 93.69 113 ASN A CA 1
ATOM 777 C C . ASN A 1 113 ? 11.241 -12.311 -5.574 1.00 93.69 113 ASN A C 1
ATOM 779 O O . ASN A 1 113 ? 12.054 -13.196 -5.864 1.00 93.69 113 ASN A O 1
ATOM 783 N N . ASP A 1 114 ? 11.607 -11.107 -5.119 1.00 91.44 114 ASP A N 1
ATOM 784 C CA . ASP A 1 114 ? 12.970 -10.562 -5.041 1.00 91.44 114 ASP A CA 1
ATOM 785 C C . ASP A 1 114 ? 13.607 -10.252 -6.411 1.00 91.44 114 ASP A C 1
ATOM 787 O O . ASP A 1 114 ? 14.825 -10.052 -6.514 1.00 91.44 114 ASP A O 1
ATOM 791 N N . MET A 1 115 ? 12.805 -10.191 -7.472 1.00 90.69 115 MET A N 1
ATOM 792 C CA . MET A 1 115 ? 13.212 -9.737 -8.797 1.00 90.69 115 MET A CA 1
ATOM 793 C C . MET A 1 115 ? 12.351 -8.539 -9.198 1.00 90.69 115 MET A C 1
ATOM 795 O O . MET A 1 115 ? 11.220 -8.396 -8.767 1.00 90.69 115 MET A O 1
ATOM 799 N N . VAL A 1 116 ? 12.943 -7.619 -9.956 1.00 89.19 116 VAL A N 1
ATOM 800 C CA . VAL A 1 116 ? 12.259 -6.410 -10.425 1.00 89.19 116 VAL A CA 1
ATOM 801 C C . VAL A 1 116 ? 12.102 -6.522 -11.929 1.00 89.19 116 VAL A C 1
ATOM 803 O O . VAL A 1 116 ? 13.110 -6.726 -12.618 1.00 89.19 116 VAL A O 1
ATOM 806 N N . ASP A 1 117 ? 10.877 -6.334 -12.424 1.00 88.62 117 ASP A N 1
ATOM 807 C CA . ASP A 1 117 ? 10.550 -6.297 -13.849 1.00 88.62 117 ASP A CA 1
ATOM 808 C C . ASP A 1 117 ? 11.045 -7.552 -14.622 1.00 88.62 117 ASP A C 1
ATOM 810 O O . ASP A 1 117 ? 11.434 -7.463 -15.790 1.00 88.62 117 ASP A O 1
ATOM 814 N N . GLU A 1 118 ? 11.084 -8.753 -14.029 1.00 89.12 118 GLU A N 1
ATOM 815 C CA . GLU A 1 118 ? 11.745 -9.918 -14.652 1.00 89.12 118 GLU A CA 1
ATOM 816 C C . GLU A 1 118 ? 10.995 -10.496 -15.857 1.00 89.12 118 GLU A C 1
ATOM 818 O O . GLU A 1 118 ? 11.564 -11.240 -16.663 1.00 89.12 118 GLU A O 1
ATOM 823 N N . THR A 1 119 ? 9.713 -10.162 -15.989 1.00 89.94 119 THR A N 1
ATOM 824 C CA . THR A 1 119 ? 8.909 -10.519 -17.166 1.00 89.94 119 THR A CA 1
ATOM 825 C C . THR A 1 119 ? 9.042 -9.503 -18.300 1.00 89.94 119 THR A C 1
ATOM 827 O O . THR A 1 119 ? 8.587 -9.762 -19.419 1.00 89.94 119 THR A O 1
ATOM 830 N N . CYS A 1 120 ? 9.697 -8.371 -18.035 1.00 91.75 120 CYS A N 1
ATOM 831 C CA . CYS A 1 120 ? 9.897 -7.298 -18.989 1.00 91.75 120 CYS A CA 1
ATOM 832 C C . CYS A 1 120 ? 11.052 -7.591 -19.940 1.00 91.75 120 CYS A C 1
ATOM 834 O O . CYS A 1 120 ? 11.986 -8.351 -19.672 1.00 91.75 120 CYS A O 1
ATOM 836 N N . THR A 1 121 ? 10.997 -6.943 -21.095 1.00 92.00 121 THR A N 1
ATOM 837 C CA . THR A 1 121 ? 12.061 -7.006 -22.085 1.00 92.00 121 THR A CA 1
ATOM 838 C C . THR A 1 121 ? 13.281 -6.254 -21.546 1.00 92.00 121 THR A C 1
ATOM 840 O O . THR A 1 121 ? 13.174 -5.061 -21.236 1.00 92.00 121 THR A O 1
ATOM 843 N N . PRO A 1 122 ? 14.451 -6.909 -21.447 1.00 88.06 122 PRO A N 1
ATOM 844 C CA . PRO A 1 122 ? 15.658 -6.273 -20.941 1.00 88.06 122 PRO A CA 1
ATOM 845 C C . PRO A 1 122 ? 16.157 -5.187 -21.897 1.00 88.06 122 PRO A C 1
ATOM 847 O O . PRO A 1 122 ? 15.865 -5.196 -23.098 1.00 88.06 122 PRO A O 1
ATOM 850 N N . ILE A 1 123 ? 16.977 -4.275 -21.373 1.00 86.25 123 ILE A N 1
ATOM 851 C CA . ILE A 1 123 ? 17.649 -3.239 -22.164 1.00 86.25 123 ILE A CA 1
ATOM 852 C C . ILE A 1 123 ? 18.427 -3.882 -23.330 1.00 86.25 123 ILE A C 1
ATOM 854 O O . ILE A 1 123 ? 19.126 -4.881 -23.166 1.00 86.25 123 ILE A O 1
ATOM 858 N N . GLY A 1 124 ? 18.274 -3.316 -24.530 1.00 84.12 124 GLY A N 1
ATOM 859 C CA . GLY A 1 124 ? 18.815 -3.830 -25.791 1.00 84.12 124 GLY A CA 1
ATOM 860 C C . GLY A 1 124 ? 17.952 -4.901 -26.476 1.00 84.12 124 GLY A C 1
ATOM 861 O O . GLY A 1 124 ? 18.220 -5.241 -27.629 1.00 84.12 124 GLY A O 1
ATOM 862 N N . GLY A 1 125 ? 16.915 -5.422 -25.809 1.00 88.56 125 GLY A N 1
ATOM 863 C CA . GLY A 1 125 ? 15.947 -6.352 -26.393 1.00 88.56 125 GLY A CA 1
ATOM 864 C C . GLY A 1 125 ? 14.924 -5.658 -27.307 1.00 88.56 125 GLY A C 1
ATOM 865 O O . GLY A 1 125 ? 14.680 -4.464 -27.147 1.00 88.56 125 GLY A O 1
ATOM 866 N N . PRO A 1 126 ? 14.322 -6.373 -28.277 1.00 92.62 126 PRO A N 1
ATOM 867 C CA . PRO A 1 126 ? 13.339 -5.802 -29.199 1.00 92.62 126 PRO A CA 1
ATOM 868 C C . PRO A 1 126 ? 12.008 -5.496 -28.502 1.00 92.62 126 PRO A C 1
ATOM 870 O O . PRO A 1 126 ? 11.542 -6.303 -27.705 1.00 92.62 126 PRO A O 1
ATOM 873 N N . CYS A 1 127 ? 11.358 -4.387 -28.856 1.00 92.81 127 CYS A N 1
ATOM 874 C CA . CYS A 1 127 ? 10.105 -3.958 -28.221 1.00 92.81 127 CYS A CA 1
ATOM 875 C C . CYS A 1 127 ? 9.097 -3.368 -29.214 1.00 92.81 127 CYS A C 1
ATOM 877 O O . CYS A 1 127 ? 9.466 -2.775 -30.234 1.00 92.81 127 CYS A O 1
ATOM 879 N N . ALA A 1 128 ? 7.807 -3.505 -28.900 1.00 93.94 128 ALA A N 1
ATOM 880 C CA . ALA A 1 128 ? 6.713 -2.899 -29.658 1.00 93.94 128 ALA A CA 1
ATOM 881 C C . ALA A 1 128 ? 6.151 -1.642 -28.974 1.00 93.94 128 ALA A C 1
ATOM 883 O O . ALA A 1 128 ? 5.675 -0.724 -29.659 1.00 93.94 128 ALA A O 1
ATOM 884 N N . SER A 1 129 ? 6.222 -1.577 -27.643 1.00 92.25 129 SER A N 1
ATOM 885 C CA . SER A 1 129 ? 5.743 -0.448 -26.844 1.00 92.25 129 SER A CA 1
ATOM 886 C C . SER A 1 129 ? 6.639 -0.172 -25.637 1.00 92.25 129 SER A C 1
ATOM 888 O O . SER A 1 129 ? 7.395 -1.039 -25.211 1.00 92.25 129 SER A O 1
ATOM 890 N N . ASP A 1 130 ? 6.553 1.045 -25.096 1.00 90.62 130 ASP A N 1
ATOM 891 C CA . ASP A 1 130 ? 7.342 1.470 -23.932 1.00 90.62 130 ASP A CA 1
ATOM 892 C C . ASP A 1 130 ? 7.096 0.561 -22.716 1.00 90.62 130 ASP A C 1
ATOM 894 O O . ASP A 1 130 ? 8.050 0.164 -22.060 1.00 90.62 130 ASP A O 1
ATOM 898 N N . LEU A 1 131 ? 5.843 0.151 -22.490 1.00 90.19 131 LEU A N 1
ATOM 899 C CA . LEU A 1 131 ? 5.411 -0.661 -21.342 1.00 90.19 131 LEU A CA 1
ATOM 900 C C . LEU A 1 131 ? 5.976 -2.087 -21.313 1.00 90.19 131 LEU A C 1
ATOM 902 O O . LEU A 1 131 ? 5.798 -2.782 -20.323 1.00 90.19 131 LEU A O 1
ATOM 906 N N . GLU A 1 132 ? 6.594 -2.556 -22.396 1.00 92.00 132 GLU A N 1
ATOM 907 C CA . GLU A 1 132 ? 7.216 -3.886 -22.443 1.00 92.00 132 GLU A CA 1
ATOM 908 C C . GLU A 1 132 ? 8.655 -3.869 -21.924 1.00 92.00 132 GLU A C 1
ATOM 910 O O . GLU A 1 132 ? 9.240 -4.932 -21.736 1.00 92.00 132 GLU A O 1
ATOM 915 N N . CYS A 1 133 ? 9.248 -2.688 -21.755 1.00 90.50 133 CYS A N 1
ATOM 916 C CA . CYS A 1 133 ? 10.661 -2.519 -21.460 1.00 90.50 133 CYS A CA 1
ATOM 917 C C . CYS A 1 133 ? 10.920 -2.313 -19.976 1.00 90.50 133 CYS A C 1
ATOM 919 O O . CYS A 1 133 ? 10.246 -1.501 -19.342 1.00 90.50 133 CYS A O 1
ATOM 921 N N . VAL A 1 134 ? 12.003 -2.914 -19.473 1.00 87.31 134 VAL A N 1
ATOM 922 C CA . VAL A 1 134 ? 12.615 -2.477 -18.210 1.00 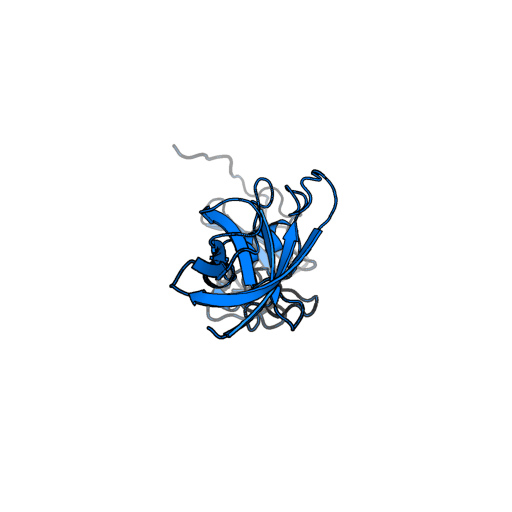87.31 134 VAL A CA 1
ATOM 923 C C . VAL A 1 134 ? 12.894 -0.972 -18.316 1.00 87.31 134 VAL A C 1
ATOM 925 O O . VAL A 1 134 ? 13.610 -0.526 -19.217 1.00 87.31 134 VAL A O 1
ATOM 928 N N . GLY A 1 135 ? 12.272 -0.176 -17.442 1.00 80.56 135 GLY A N 1
ATOM 929 C CA . GLY A 1 135 ? 12.389 1.286 -17.447 1.00 80.56 135 GLY A CA 1
ATOM 930 C C . GLY A 1 135 ? 11.466 2.048 -18.411 1.00 80.56 135 GLY A C 1
ATOM 931 O O . GLY A 1 135 ? 11.681 3.244 -18.598 1.00 80.56 135 GLY A O 1
ATOM 932 N N . ASN A 1 136 ? 10.442 1.420 -19.002 1.00 89.00 136 ASN A N 1
ATOM 933 C CA . ASN A 1 136 ? 9.391 2.082 -19.798 1.00 89.00 136 ASN A CA 1
ATOM 934 C C . ASN A 1 136 ? 9.873 2.899 -21.012 1.00 89.00 136 ASN A C 1
ATOM 936 O O . ASN A 1 136 ? 9.349 3.977 -21.299 1.00 89.00 136 ASN A O 1
ATOM 940 N N . ASN A 1 137 ? 10.900 2.436 -21.722 1.00 89.19 137 ASN A N 1
ATOM 941 C CA . ASN A 1 137 ? 11.491 3.203 -22.817 1.00 89.19 137 ASN A CA 1
ATOM 942 C C . ASN A 1 137 ? 11.820 2.313 -24.019 1.00 89.19 137 ASN A C 1
ATOM 944 O O . ASN A 1 137 ? 12.862 1.666 -24.067 1.00 89.19 137 ASN A O 1
ATOM 948 N N . CYS A 1 138 ? 10.951 2.329 -25.028 1.00 91.69 138 CYS A N 1
ATOM 949 C CA . CYS A 1 138 ? 11.126 1.640 -26.299 1.00 91.69 138 CYS A CA 1
ATOM 950 C C . CYS A 1 138 ? 11.442 2.662 -27.402 1.00 91.69 138 CYS A C 1
ATOM 952 O O . CYS A 1 138 ? 10.632 3.540 -27.725 1.00 91.69 138 CYS A O 1
ATOM 954 N N . ARG A 1 139 ? 12.629 2.573 -28.008 1.00 89.81 139 ARG A N 1
ATOM 955 C CA . ARG A 1 139 ? 13.112 3.567 -28.983 1.00 89.81 139 ARG A CA 1
ATOM 956 C C . ARG A 1 139 ? 13.624 2.917 -30.258 1.00 89.81 139 ARG A C 1
ATOM 958 O O . ARG A 1 139 ? 14.139 1.805 -30.241 1.00 89.81 139 ARG A O 1
ATOM 965 N N . GLU A 1 140 ? 13.473 3.630 -31.371 1.00 88.06 140 GLU A N 1
ATOM 966 C CA . GLU A 1 140 ? 14.106 3.262 -32.638 1.00 88.06 140 GLU A CA 1
ATOM 967 C C . GLU A 1 140 ? 15.603 3.560 -32.567 1.00 88.06 140 GLU A C 1
ATOM 969 O O . GLU A 1 140 ? 16.015 4.665 -32.212 1.00 88.06 140 GLU A O 1
ATOM 974 N N . THR A 1 141 ? 16.417 2.566 -32.906 1.00 78.94 141 THR A N 1
ATOM 975 C CA . THR A 1 141 ? 17.877 2.672 -32.953 1.00 78.94 141 THR A CA 1
ATOM 976 C C . THR A 1 141 ? 18.395 2.134 -34.283 1.00 78.94 141 THR A C 1
ATOM 978 O O . THR A 1 141 ? 17.648 1.570 -35.082 1.00 78.94 141 THR A O 1
ATOM 981 N N . GLU A 1 142 ? 19.697 2.256 -34.528 1.00 77.12 142 GLU A N 1
ATOM 982 C CA . GLU A 1 142 ? 20.322 1.735 -35.749 1.00 77.12 142 GLU A CA 1
ATOM 983 C C . GLU A 1 142 ? 20.203 0.207 -35.908 1.00 77.12 142 GLU A C 1
ATOM 985 O O . GLU A 1 142 ? 20.307 -0.298 -37.026 1.00 77.12 142 GLU A O 1
ATOM 990 N N . ILE A 1 143 ? 19.959 -0.536 -34.819 1.00 78.31 143 ILE A N 1
ATOM 991 C CA . ILE A 1 143 ? 19.708 -1.989 -34.857 1.00 78.31 143 ILE A CA 1
ATOM 992 C C . ILE A 1 143 ? 18.218 -2.355 -34.876 1.00 78.31 143 ILE A C 1
ATOM 994 O O . ILE A 1 143 ? 17.872 -3.534 -34.797 1.00 78.31 143 ILE A O 1
ATOM 998 N N . GLY A 1 144 ? 17.343 -1.357 -34.983 1.00 86.50 144 GLY A N 1
ATOM 999 C CA . GLY A 1 144 ? 15.896 -1.493 -34.874 1.00 86.50 144 GLY A CA 1
ATOM 1000 C C . GLY A 1 144 ? 15.354 -0.981 -33.542 1.00 86.50 144 GLY A C 1
ATOM 1001 O O . GLY A 1 144 ? 16.061 -0.347 -32.752 1.00 86.50 144 GLY A O 1
ATOM 1002 N N . ARG A 1 145 ? 14.072 -1.251 -33.305 1.00 91.75 145 ARG A N 1
ATOM 1003 C CA . ARG A 1 145 ? 13.354 -0.779 -32.124 1.00 91.75 145 ARG A CA 1
ATOM 1004 C C . ARG A 1 145 ? 13.648 -1.642 -30.903 1.00 91.75 145 ARG A C 1
ATOM 1006 O O . ARG A 1 145 ? 13.298 -2.824 -30.890 1.00 91.75 145 ARG A O 1
ATOM 1013 N N . VAL A 1 146 ? 14.288 -1.057 -29.895 1.00 90.56 146 VAL A N 1
ATOM 1014 C CA . VAL A 1 146 ? 14.765 -1.773 -28.707 1.00 90.56 146 VAL A CA 1
ATOM 1015 C C . VAL A 1 146 ? 14.496 -1.015 -27.411 1.00 90.56 146 VAL A C 1
ATOM 1017 O O . VAL A 1 146 ? 14.328 0.209 -27.404 1.00 90.56 146 VAL A O 1
ATOM 1020 N N . CYS A 1 147 ? 14.459 -1.759 -26.308 1.00 91.06 147 CYS A N 1
ATOM 1021 C CA . CYS A 1 147 ? 14.380 -1.208 -24.966 1.00 91.06 147 CYS A CA 1
ATOM 1022 C C . CYS A 1 147 ? 15.667 -0.468 -24.612 1.00 91.06 147 CYS A C 1
ATOM 1024 O O . CYS A 1 147 ? 16.769 -0.979 -24.812 1.00 91.06 147 CYS A O 1
ATOM 1026 N N . THR A 1 148 ? 15.529 0.730 -24.066 1.00 88.75 148 THR A N 1
ATOM 1027 C CA . THR A 1 148 ? 16.633 1.603 -23.675 1.00 88.75 148 THR A CA 1
ATOM 1028 C C . THR A 1 148 ? 16.388 2.166 -22.279 1.00 88.75 148 THR A C 1
ATOM 1030 O O . THR A 1 148 ? 15.274 2.129 -21.777 1.00 88.75 148 THR A O 1
ATOM 1033 N N . SER A 1 149 ? 17.422 2.723 -21.659 1.00 87.81 149 SER A N 1
ATOM 1034 C CA . SER A 1 149 ? 17.317 3.505 -20.425 1.00 87.81 149 SER A CA 1
ATOM 1035 C C . SER A 1 149 ? 17.771 4.944 -20.690 1.00 87.81 149 SER A C 1
ATOM 1037 O O . SER A 1 149 ? 18.634 5.138 -21.556 1.00 87.81 149 SER A O 1
ATOM 1039 N N . PRO A 1 150 ? 17.198 5.966 -20.027 1.00 87.56 150 PRO A N 1
ATOM 1040 C CA . PRO A 1 150 ? 17.714 7.326 -20.107 1.00 87.56 150 PRO A CA 1
ATOM 1041 C C . PRO A 1 150 ? 19.129 7.409 -19.524 1.00 87.56 150 PRO A C 1
ATOM 1043 O O . PRO A 1 150 ? 19.462 6.759 -18.535 1.00 87.56 150 PRO A O 1
ATOM 1046 N N . CYS A 1 151 ? 19.960 8.257 -20.116 1.00 86.69 151 CYS A N 1
ATOM 1047 C CA . CYS A 1 151 ? 21.322 8.501 -19.657 1.00 86.69 151 CYS A CA 1
ATOM 1048 C C . CYS A 1 151 ? 21.727 9.956 -19.900 1.00 86.69 151 CYS A C 1
ATOM 1050 O O . CYS A 1 151 ? 21.045 10.706 -20.597 1.00 86.69 151 CYS A O 1
ATOM 1052 N N . ASP A 1 152 ? 22.841 10.362 -19.295 1.00 86.44 152 ASP A N 1
ATOM 1053 C CA . ASP A 1 152 ? 23.393 11.706 -19.446 1.00 86.44 152 ASP A CA 1
ATOM 1054 C C . ASP A 1 152 ? 24.376 11.744 -20.633 1.00 86.44 152 ASP A C 1
ATOM 1056 O O . ASP A 1 152 ? 25.484 11.208 -20.521 1.00 86.44 152 ASP A O 1
ATOM 1060 N N . PRO A 1 153 ? 24.033 12.393 -21.764 1.00 81.94 153 PRO A N 1
ATOM 1061 C CA . PRO A 1 153 ? 24.900 12.424 -22.940 1.00 81.94 153 PRO A CA 1
ATOM 1062 C C . PRO A 1 153 ? 26.143 13.316 -22.754 1.00 81.94 153 PRO A C 1
ATOM 1064 O O . PRO A 1 153 ? 27.054 13.267 -23.583 1.00 81.94 153 PRO A O 1
ATOM 1067 N N . LEU A 1 154 ? 26.218 14.112 -21.674 1.00 81.12 154 LEU A N 1
ATOM 1068 C CA . LEU A 1 154 ? 27.434 14.836 -21.270 1.00 81.12 154 LEU A CA 1
ATOM 1069 C C . LEU A 1 154 ? 28.420 13.944 -20.515 1.00 81.12 154 LEU A C 1
ATOM 1071 O O . LEU A 1 154 ? 29.603 14.274 -20.407 1.00 81.12 154 LEU A O 1
ATOM 1075 N N . ARG A 1 155 ? 27.944 12.812 -19.989 1.00 81.12 155 ARG A N 1
ATOM 1076 C CA . ARG A 1 155 ? 28.758 11.799 -19.313 1.00 81.12 155 ARG A CA 1
ATOM 1077 C C . ARG A 1 155 ? 28.490 10.423 -19.923 1.00 81.12 155 ARG A C 1
ATOM 1079 O O . ARG A 1 155 ? 28.003 9.538 -19.224 1.00 81.12 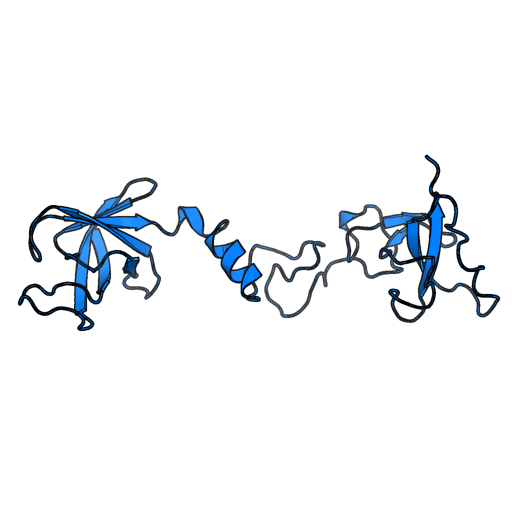155 ARG A O 1
ATOM 1086 N N . PRO A 1 156 ? 28.835 10.222 -21.208 1.00 74.00 156 PRO A N 1
ATOM 1087 C CA . PRO A 1 156 ? 28.414 9.044 -21.960 1.00 74.00 156 PRO A CA 1
ATOM 1088 C C . PRO A 1 156 ? 28.986 7.718 -21.447 1.00 74.00 156 PRO A C 1
ATOM 1090 O O . PRO A 1 156 ? 28.423 6.661 -21.729 1.00 74.00 156 PRO A O 1
ATOM 1093 N N . ASP A 1 157 ? 30.060 7.782 -20.657 1.00 73.50 157 ASP A N 1
ATOM 1094 C CA . ASP A 1 157 ? 30.686 6.636 -19.992 1.00 73.50 157 ASP A CA 1
ATOM 1095 C C . ASP A 1 157 ? 29.966 6.213 -18.693 1.00 73.50 157 ASP A C 1
ATOM 1097 O O . ASP A 1 157 ? 30.394 5.269 -18.029 1.00 73.50 157 ASP A O 1
ATOM 1101 N N . PHE A 1 158 ? 28.906 6.920 -18.279 1.00 74.62 158 PHE A N 1
ATOM 1102 C CA . PHE A 1 158 ? 28.215 6.695 -17.011 1.00 74.62 158 PHE A CA 1
ATOM 1103 C C . PHE A 1 158 ? 26.696 6.583 -17.196 1.00 74.62 158 PHE A C 1
ATOM 1105 O O . PHE A 1 158 ? 26.076 7.398 -17.871 1.00 74.62 158 PHE A O 1
ATOM 1112 N N . GLY A 1 159 ? 26.079 5.605 -16.525 1.00 78.12 159 GLY A N 1
ATOM 1113 C CA . GLY A 1 159 ? 24.618 5.460 -16.449 1.00 78.12 159 GLY A CA 1
ATOM 1114 C C . GLY A 1 159 ? 23.997 4.412 -17.377 1.00 78.12 159 GLY A C 1
ATOM 1115 O O . GLY A 1 159 ? 22.808 4.153 -17.243 1.00 78.12 159 GLY A O 1
ATOM 1116 N N . CYS A 1 160 ? 24.777 3.781 -18.258 1.00 84.00 160 CYS A N 1
ATOM 1117 C CA . CYS A 1 160 ? 24.322 2.654 -19.075 1.00 84.00 160 CYS A CA 1
ATOM 1118 C C . CYS A 1 160 ? 24.935 1.327 -18.616 1.00 84.00 160 CYS A C 1
ATOM 1120 O O . CYS A 1 160 ? 26.066 1.294 -18.124 1.00 84.00 160 CYS A O 1
ATOM 1122 N N . ASP A 1 161 ? 24.193 0.236 -18.815 1.00 81.69 161 ASP A N 1
ATOM 1123 C CA . ASP A 1 161 ? 24.653 -1.120 -18.509 1.00 81.69 161 ASP A CA 1
ATOM 1124 C C . ASP A 1 161 ? 25.817 -1.567 -19.406 1.00 81.69 161 ASP A C 1
ATOM 1126 O O . ASP A 1 161 ? 26.086 -1.008 -20.472 1.00 81.69 161 ASP A O 1
ATOM 1130 N N . ALA A 1 162 ? 26.527 -2.611 -18.972 1.00 77.88 162 ALA A N 1
ATOM 1131 C CA . ALA A 1 162 ? 27.692 -3.130 -19.680 1.00 77.88 162 ALA A CA 1
ATOM 1132 C C . ALA A 1 162 ? 27.363 -3.515 -21.138 1.00 77.88 162 ALA A C 1
ATOM 1134 O O . ALA A 1 162 ? 26.480 -4.328 -21.396 1.00 77.88 162 ALA A O 1
ATOM 1135 N N . GLY A 1 163 ? 28.120 -2.962 -22.093 1.00 76.31 163 GLY A N 1
ATOM 1136 C CA . GLY A 1 163 ? 27.912 -3.177 -23.535 1.00 76.31 163 GLY A CA 1
ATOM 1137 C C . GLY A 1 163 ? 26.979 -2.160 -24.204 1.00 76.31 163 GLY A C 1
ATOM 1138 O O . GLY A 1 163 ? 26.845 -2.165 -25.430 1.00 76.31 163 GLY A O 1
ATOM 1139 N N . MET A 1 164 ? 26.393 -1.258 -23.418 1.00 81.25 164 MET A N 1
ATOM 1140 C CA . MET A 1 164 ? 25.622 -0.111 -23.883 1.00 81.25 164 MET A CA 1
ATOM 1141 C C . MET A 1 164 ? 26.437 1.173 -23.688 1.00 81.25 164 MET A C 1
ATOM 1143 O O . MET A 1 164 ? 27.349 1.233 -22.863 1.00 81.25 164 MET A O 1
ATOM 1147 N N . TYR A 1 165 ? 26.108 2.214 -24.443 1.00 81.69 165 TYR A N 1
ATOM 1148 C CA . TYR A 1 165 ? 26.671 3.550 -24.260 1.00 81.69 165 TYR A CA 1
ATOM 1149 C C . TYR A 1 165 ? 25.586 4.602 -24.379 1.00 81.69 165 TYR A C 1
ATOM 1151 O O . TYR A 1 165 ? 24.562 4.366 -25.025 1.00 81.69 165 TYR A O 1
ATOM 1159 N N . CYS A 1 166 ? 25.813 5.768 -23.777 1.00 85.19 166 CYS A N 1
ATOM 1160 C CA . CYS A 1 166 ? 24.855 6.850 -23.912 1.00 85.19 166 CYS A CA 1
ATOM 1161 C C . CYS A 1 166 ? 24.914 7.437 -25.323 1.00 85.19 166 CYS A C 1
ATOM 1163 O O . CYS A 1 166 ? 25.842 8.168 -25.678 1.00 85.19 166 CYS A O 1
ATOM 1165 N N . GLY A 1 167 ? 23.925 7.080 -26.137 1.00 78.94 167 GLY A N 1
ATOM 1166 C CA . GLY A 1 167 ? 23.689 7.673 -27.439 1.00 78.94 167 GLY A CA 1
ATOM 1167 C C . GLY A 1 167 ? 22.987 9.014 -27.297 1.00 78.94 167 GLY A C 1
ATOM 1168 O O . GLY A 1 167 ? 22.226 9.242 -26.356 1.00 78.94 167 GLY A O 1
ATOM 1169 N N . ARG A 1 168 ? 23.233 9.905 -28.256 1.00 75.25 168 ARG A N 1
ATOM 1170 C CA . ARG A 1 168 ? 22.537 11.185 -28.338 1.00 75.25 168 ARG A CA 1
ATOM 1171 C C . ARG A 1 168 ? 21.214 11.008 -29.082 1.00 75.25 168 ARG A C 1
ATOM 1173 O O . ARG A 1 168 ? 21.214 10.524 -30.213 1.00 75.25 168 ARG A O 1
ATOM 1180 N N . GLY A 1 169 ? 20.130 11.440 -28.448 1.00 70.25 169 GLY A N 1
ATOM 1181 C CA . GLY A 1 169 ? 18.820 11.602 -29.062 1.00 70.25 169 GLY A CA 1
ATOM 1182 C C . GLY A 1 169 ? 18.610 12.966 -29.705 1.00 70.25 169 GLY A C 1
ATOM 1183 O O . GLY A 1 169 ? 19.555 13.680 -30.044 1.00 70.25 169 GLY A O 1
ATOM 1184 N N . ASP A 1 170 ? 17.346 13.359 -29.833 1.00 68.81 170 ASP A N 1
ATOM 1185 C CA . ASP A 1 170 ? 17.002 14.718 -30.230 1.00 68.81 170 ASP A CA 1
ATOM 1186 C C . ASP A 1 170 ? 17.370 15.707 -29.105 1.00 68.81 170 ASP A C 1
ATOM 1188 O O . ASP A 1 170 ? 17.032 15.531 -27.933 1.00 68.81 170 ASP A O 1
ATOM 1192 N N . GLY A 1 171 ? 18.106 16.767 -29.449 1.00 72.69 171 GLY A N 1
ATOM 1193 C CA . GLY A 1 171 ? 18.530 17.789 -28.488 1.00 72.69 171 GLY A CA 1
ATOM 1194 C C . GLY A 1 171 ? 19.58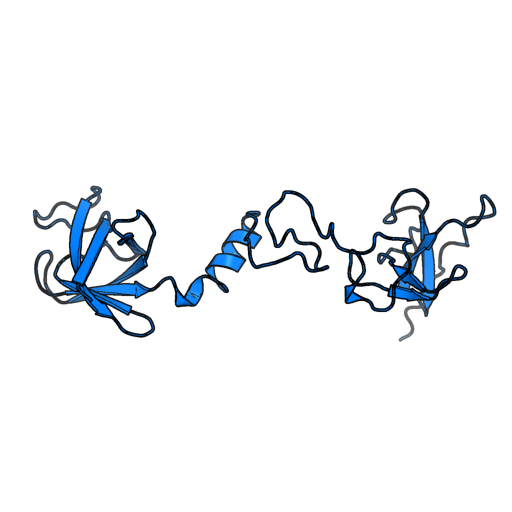2 17.299 -27.481 1.00 72.69 171 GLY A C 1
ATOM 1195 O O . GLY A 1 171 ? 20.709 16.971 -27.879 1.00 72.69 171 GLY A O 1
ATOM 1196 N N . CYS A 1 172 ? 19.219 17.339 -26.193 1.00 77.06 172 CYS A N 1
ATOM 1197 C CA . CYS A 1 172 ? 20.049 16.983 -25.030 1.00 77.06 172 CYS A CA 1
ATOM 1198 C C . CYS A 1 172 ? 19.566 15.707 -24.320 1.00 77.06 172 CYS A C 1
ATOM 1200 O O . CYS A 1 172 ? 20.040 15.399 -23.228 1.00 77.06 172 CYS A O 1
ATOM 1202 N N . GLU A 1 173 ? 18.611 14.983 -24.904 1.00 81.50 173 GLU A N 1
ATOM 1203 C CA . GLU A 1 173 ? 18.198 13.686 -24.380 1.00 81.50 173 GLU A CA 1
ATOM 1204 C C . GLU A 1 173 ? 19.262 12.634 -24.709 1.00 81.50 173 GLU A C 1
ATOM 1206 O O . GLU A 1 173 ? 19.771 12.564 -25.833 1.00 81.50 173 GLU A O 1
ATOM 1211 N N . GLY A 1 174 ? 19.620 11.825 -23.713 1.00 84.75 174 GLY A N 1
ATOM 1212 C CA . GLY A 1 174 ? 20.509 10.683 -23.874 1.00 84.75 174 GLY A CA 1
ATOM 1213 C C . GLY A 1 174 ? 19.762 9.390 -23.599 1.00 84.75 174 GLY A C 1
ATOM 1214 O O . GLY A 1 174 ? 18.952 9.315 -22.672 1.00 84.75 174 GLY A O 1
ATOM 1215 N N . TYR A 1 175 ? 20.042 8.364 -24.394 1.00 86.69 175 TYR A N 1
ATOM 1216 C CA . TYR A 1 175 ? 19.503 7.030 -24.164 1.00 86.69 175 TYR A CA 1
ATOM 1217 C C . TYR A 1 175 ? 20.535 5.942 -24.480 1.00 86.69 175 TYR A C 1
ATOM 1219 O O . TYR A 1 175 ? 21.362 6.073 -25.383 1.00 86.69 175 TYR A O 1
ATOM 1227 N N . CYS A 1 176 ? 20.516 4.874 -23.688 1.00 86.62 176 CYS A N 1
ATOM 1228 C CA . CYS A 1 176 ? 21.457 3.770 -23.789 1.00 86.62 176 CYS A CA 1
ATOM 1229 C C . CYS A 1 176 ? 21.236 2.951 -25.064 1.00 86.62 176 CYS A C 1
ATOM 1231 O O . CYS A 1 176 ? 20.251 2.230 -25.197 1.00 86.62 176 CYS A O 1
ATOM 1233 N N . ILE A 1 177 ? 22.199 2.996 -25.980 1.00 82.62 177 ILE A N 1
ATOM 1234 C CA . ILE A 1 177 ? 22.179 2.215 -27.218 1.00 82.62 177 ILE A CA 1
ATOM 1235 C C . ILE A 1 177 ? 23.290 1.157 -27.232 1.00 82.62 177 ILE A C 1
ATOM 1237 O O . ILE A 1 177 ? 24.339 1.362 -26.614 1.00 82.62 177 ILE A O 1
ATOM 1241 N N . PRO A 1 178 ? 23.096 0.019 -27.924 1.00 77.00 178 PRO A N 1
ATOM 1242 C CA . PRO A 1 178 ? 24.107 -1.034 -27.979 1.00 77.00 178 PRO A CA 1
ATOM 1243 C C . PRO A 1 178 ? 25.360 -0.589 -28.732 1.00 77.00 178 PRO A C 1
ATOM 1245 O O . PRO A 1 178 ? 25.272 -0.042 -29.833 1.00 77.00 178 PRO A O 1
ATOM 1248 N N . MET A 1 179 ? 26.543 -0.873 -28.177 1.00 68.19 179 MET A N 1
ATOM 1249 C CA . MET A 1 179 ? 27.816 -0.637 -28.866 1.00 68.19 179 MET A CA 1
ATOM 1250 C C . MET A 1 179 ? 27.939 -1.568 -30.075 1.00 68.19 179 MET A C 1
ATOM 1252 O O . MET A 1 179 ? 28.326 -2.729 -29.944 1.00 68.19 179 MET A O 1
ATOM 1256 N N . MET A 1 180 ? 27.644 -1.075 -31.280 1.00 58.88 180 MET A N 1
ATOM 1257 C CA . MET A 1 180 ? 27.729 -1.920 -32.473 1.00 58.88 180 MET A CA 1
ATOM 1258 C C . MET A 1 180 ? 29.161 -2.217 -32.935 1.00 58.88 180 MET A C 1
ATOM 1260 O O . MET A 1 180 ? 29.348 -3.209 -33.641 1.00 58.88 180 MET A O 1
ATOM 1264 N N . ARG A 1 181 ? 30.182 -1.434 -32.542 1.00 51.78 181 ARG A N 1
ATOM 1265 C CA . ARG A 1 181 ? 31.611 -1.704 -32.820 1.00 51.78 181 ARG A CA 1
ATOM 1266 C C . ARG A 1 181 ? 32.538 -1.024 -31.808 1.00 51.78 181 ARG A C 1
ATOM 1268 O O . ARG A 1 181 ? 32.213 0.028 -31.280 1.00 51.78 181 ARG A O 1
ATOM 1275 N N . ALA A 1 182 ? 33.748 -1.567 -31.645 1.00 45.50 182 ALA A N 1
ATOM 1276 C CA . ALA A 1 182 ? 34.889 -0.927 -30.973 1.00 45.50 182 ALA A CA 1
ATOM 1277 C C . ALA A 1 182 ? 35.472 0.268 -31.772 1.00 45.50 182 ALA A C 1
ATOM 1279 O O . ALA A 1 182 ? 36.688 0.407 -31.892 1.00 45.50 182 ALA A O 1
ATOM 1280 N N . ALA A 1 183 ? 34.619 1.082 -32.393 1.00 48.12 183 ALA A N 1
ATOM 1281 C CA . ALA A 1 183 ? 35.011 2.181 -33.264 1.00 48.12 183 ALA A CA 1
ATOM 1282 C C . ALA A 1 183 ? 34.371 3.471 -32.747 1.00 48.12 183 ALA A C 1
ATOM 1284 O O . ALA A 1 183 ? 33.165 3.627 -32.868 1.00 48.12 183 ALA A O 1
ATOM 1285 N N . GLU A 1 184 ? 35.220 4.317 -32.155 1.00 52.00 184 GLU A N 1
ATOM 1286 C CA . GLU A 1 184 ? 34.991 5.701 -31.713 1.00 52.00 184 GLU A CA 1
ATOM 1287 C C . GLU A 1 184 ? 33.724 5.945 -30.879 1.00 52.00 184 GLU A C 1
ATOM 1289 O O . GLU A 1 184 ? 32.605 5.957 -31.381 1.00 52.00 184 GLU A O 1
ATOM 1294 N N . LEU A 1 185 ? 33.924 6.231 -29.584 1.00 53.19 185 LEU A N 1
ATOM 1295 C CA . LEU A 1 185 ? 32.904 6.889 -28.768 1.00 53.19 185 LEU A CA 1
ATOM 1296 C C . LEU A 1 185 ? 32.374 8.097 -29.559 1.00 53.19 185 LEU A C 1
ATOM 1298 O O . LEU A 1 185 ? 33.192 8.927 -29.981 1.00 53.19 185 LEU A O 1
ATOM 1302 N N . PRO A 1 186 ? 31.053 8.212 -29.789 1.00 54.06 186 PRO A N 1
ATOM 1303 C CA . PRO A 1 186 ? 30.519 9.417 -30.389 1.00 54.06 186 PRO A CA 1
ATOM 1304 C C . PRO A 1 186 ? 30.935 10.615 -29.528 1.00 54.06 186 PRO A C 1
ATOM 1306 O O . PRO A 1 186 ? 31.049 10.486 -28.305 1.00 54.06 186 PRO A O 1
ATOM 1309 N N . PRO A 1 187 ? 31.224 11.769 -30.148 1.00 56.88 187 PRO A N 1
ATOM 1310 C CA . PRO A 1 187 ? 31.688 12.934 -29.414 1.00 56.88 187 PRO A CA 1
ATOM 1311 C C . PRO A 1 187 ? 30.695 13.283 -28.302 1.00 56.88 187 PRO A C 1
ATOM 1313 O O . PRO A 1 187 ? 29.482 13.231 -28.521 1.00 56.88 187 PRO A O 1
ATOM 1316 N N . VAL A 1 188 ? 31.224 13.645 -27.125 1.00 59.56 188 VAL A N 1
ATOM 1317 C CA . VAL A 1 188 ? 30.431 14.180 -26.006 1.00 59.56 188 VAL A CA 1
ATOM 1318 C C . VAL A 1 188 ? 29.493 15.244 -26.561 1.00 59.56 188 VAL A C 1
ATOM 1320 O O . VAL A 1 188 ? 29.926 16.106 -27.333 1.00 59.56 188 VAL A O 1
ATOM 1323 N N . ALA A 1 189 ? 28.210 15.162 -26.211 1.00 58.69 189 ALA A N 1
ATOM 1324 C CA . ALA A 1 189 ? 27.246 16.126 -26.708 1.00 58.69 189 ALA A CA 1
ATOM 1325 C C . ALA A 1 189 ? 27.660 17.543 -26.272 1.00 58.69 189 ALA A C 1
ATOM 1327 O O . ALA A 1 189 ? 27.949 17.789 -25.105 1.00 58.69 189 ALA A O 1
ATOM 1328 N N . ASP A 1 190 ? 27.705 18.491 -27.207 1.00 62.69 190 ASP A N 1
ATOM 1329 C CA . ASP A 1 190 ? 27.868 19.904 -26.871 1.00 62.69 190 ASP A CA 1
ATOM 1330 C C . ASP A 1 190 ? 26.487 20.482 -26.533 1.00 62.69 190 ASP A C 1
ATOM 1332 O O . ASP A 1 190 ? 25.780 21.010 -27.392 1.00 62.69 190 ASP A O 1
ATOM 1336 N N . CYS A 1 191 ? 26.062 20.301 -25.281 1.00 64.50 191 CYS A N 1
ATOM 1337 C CA . CYS A 1 191 ? 24.777 20.800 -24.780 1.00 64.50 191 CYS A CA 1
ATOM 1338 C C . CYS A 1 191 ? 24.855 22.268 -24.314 1.00 64.50 191 CYS A C 1
ATOM 1340 O O . CYS A 1 191 ? 24.062 22.689 -23.474 1.00 64.50 191 CYS A O 1
ATOM 1342 N N . THR A 1 192 ? 25.811 23.064 -24.812 1.00 58.28 192 THR A N 1
ATOM 1343 C CA . THR A 1 192 ? 26.012 24.458 -24.363 1.00 58.28 192 THR A CA 1
ATOM 1344 C C . THR A 1 192 ? 24.944 25.448 -24.841 1.00 58.28 192 THR A C 1
ATOM 1346 O O . THR A 1 192 ? 24.963 26.608 -24.427 1.00 58.28 192 THR A O 1
ATOM 1349 N N . ALA A 1 193 ? 23.959 25.008 -25.626 1.00 49.09 193 ALA A N 1
ATOM 1350 C CA . ALA A 1 193 ? 22.786 25.803 -25.965 1.00 49.09 193 ALA A CA 1
ATOM 1351 C C . ALA A 1 193 ? 21.608 25.471 -25.033 1.00 49.09 193 ALA A C 1
ATOM 1353 O O . ALA A 1 193 ? 20.735 24.666 -25.351 1.00 49.09 193 ALA A O 1
ATOM 1354 N N . HIS A 1 194 ? 21.555 26.153 -23.887 1.00 44.56 194 HIS A N 1
ATOM 1355 C CA . HIS A 1 194 ? 20.264 26.629 -23.395 1.00 44.56 194 HIS A CA 1
ATOM 1356 C C . HIS A 1 194 ? 19.764 27.654 -24.421 1.00 44.56 194 HIS A C 1
ATOM 1358 O O . HIS A 1 194 ? 20.120 28.832 -24.342 1.00 44.56 194 HIS A O 1
ATOM 1364 N N . ASP A 1 195 ? 18.998 27.203 -25.413 1.00 41.72 195 ASP A N 1
ATOM 1365 C CA . ASP A 1 195 ? 18.154 28.128 -26.160 1.00 41.72 195 ASP A CA 1
ATOM 1366 C C . ASP A 1 195 ? 17.111 28.709 -25.194 1.00 41.72 195 ASP A C 1
ATOM 1368 O O . ASP A 1 195 ? 16.541 28.009 -24.351 1.00 41.72 195 ASP A O 1
ATOM 1372 N N . GLN A 1 196 ? 16.979 30.030 -25.284 1.00 37.38 196 GLN A N 1
ATOM 1373 C CA . GLN A 1 196 ? 16.019 30.873 -24.575 1.00 37.38 196 GLN A CA 1
ATOM 1374 C C . GLN A 1 196 ? 14.575 30.528 -24.941 1.00 37.38 196 GLN A C 1
ATOM 1376 O O . GLN A 1 196 ? 14.335 30.165 -26.115 1.00 37.38 196 GLN A O 1
#

Radius of gyration: 27.91 Å; chains: 1; bounding box: 57×45×73 Å